Protein AF-0000000070755180 (afdb_homodimer)

Nearest PDB structures (foldseek):
  3kkf-assembly1_A  TM=6.106E-01  e=4.181E-05  Bacteroides thetaiotaomicron
  2gff-assembly1_A  TM=5.893E-01  e=9.051E-05  Yersinia pestis
  1vqs-assembly1_B  TM=5.945E-01  e=2.784E-04  Agrobacterium fabrum str. C58
  8ecx-assembly1_B  TM=5.136E-01  e=9.185E-04  Pseudomonas aeruginosa
  2od4-assembly1_B  TM=4.356E-01  e=1.305E-03  uncultured marine organism

Structure (mmCIF, N/CA/C/O backbone):
data_AF-0000000070755180-model_v1
#
loop_
_entity.id
_entity.type
_entity.pdbx_description
1 polymer 'YCII-related domain-containing protein'
#
loop_
_atom_site.group_PDB
_atom_site.id
_atom_site.type_symbol
_atom_site.label_atom_id
_atom_site.label_alt_id
_atom_site.label_comp_id
_atom_site.label_asym_id
_atom_site.label_entity_id
_atom_site.label_seq_id
_atom_site.pdbx_PDB_ins_code
_atom_site.Cartn_x
_atom_site.Cartn_y
_atom_site.Cartn_z
_atom_site.occupancy
_atom_site.B_iso_or_equiv
_atom_site.auth_seq_id
_atom_site.auth_comp_id
_atom_site.auth_asym_id
_atom_site.auth_atom_id
_atom_site.pdbx_PDB_model_num
ATOM 1 N N . MET A 1 1 ? -28.516 3.512 -17.672 1 30.12 1 MET A N 1
ATOM 2 C CA . MET A 1 1 ? -27.141 3.984 -17.484 1 30.12 1 MET A CA 1
ATOM 3 C C . MET A 1 1 ? -26.422 3.16 -16.422 1 30.12 1 MET A C 1
ATOM 5 O O . MET A 1 1 ? -26.938 2.973 -15.312 1 30.12 1 MET A O 1
ATOM 9 N N . SER A 1 2 ? -25.844 2.133 -16.609 1 36.56 2 SER A N 1
ATOM 10 C CA . SER A 1 2 ? -25.25 1.27 -15.602 1 36.56 2 SER A CA 1
ATOM 11 C C . SER A 1 2 ? -24.562 2.088 -14.516 1 36.56 2 SER A C 1
ATOM 13 O O . SER A 1 2 ? -23.719 2.945 -14.828 1 36.56 2 SER A O 1
ATOM 15 N N . SER A 1 3 ? -25.125 2.627 -13.555 1 39.59 3 SER A N 1
ATOM 16 C CA . SER A 1 3 ? -24.609 3.521 -12.516 1 39.59 3 SER A CA 1
ATOM 17 C C . SER A 1 3 ? -23.203 3.133 -12.086 1 39.59 3 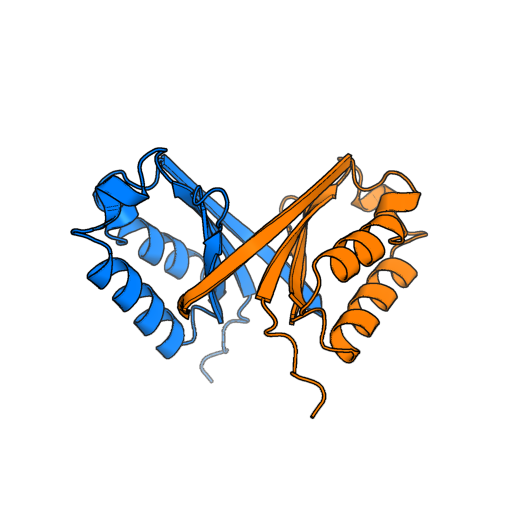SER A C 1
ATOM 19 O O . SER A 1 3 ? -22.969 2 -11.664 1 39.59 3 SER A O 1
ATOM 21 N N . ALA A 1 4 ? -22.172 3.383 -12.906 1 46.22 4 ALA A N 1
ATOM 22 C CA . ALA A 1 4 ? -20.797 3.045 -12.547 1 46.22 4 ALA A CA 1
ATOM 23 C C . ALA A 1 4 ? -20.625 2.977 -11.039 1 46.22 4 ALA A C 1
ATOM 25 O O . ALA A 1 4 ? -20.797 3.98 -10.336 1 46.22 4 ALA A O 1
ATOM 26 N N . ALA A 1 5 ? -21.156 1.923 -10.516 1 62.81 5 ALA A N 1
ATOM 27 C CA . ALA A 1 5 ? -21.016 1.836 -9.062 1 62.81 5 ALA A CA 1
ATOM 28 C C . ALA A 1 5 ? -19.719 2.473 -8.602 1 62.81 5 ALA A C 1
ATOM 30 O O . ALA A 1 5 ? -18.688 2.385 -9.289 1 62.81 5 ALA A O 1
ATOM 31 N N . ASP A 1 6 ? -19.656 3.479 -7.809 1 86.44 6 ASP A N 1
ATOM 32 C CA . ASP A 1 6 ? -18.516 4.277 -7.383 1 86.44 6 ASP A CA 1
ATOM 33 C C . ASP A 1 6 ? -17.391 3.387 -6.84 1 86.44 6 ASP A C 1
ATOM 35 O O . ASP A 1 6 ? -17.625 2.594 -5.922 1 86.44 6 ASP A O 1
ATOM 39 N N . LYS A 1 7 ? -16.297 3.17 -7.664 1 97.19 7 LYS A N 1
ATOM 40 C CA . LYS A 1 7 ? -15.172 2.332 -7.258 1 97.19 7 LYS A CA 1
ATOM 41 C C . LYS A 1 7 ? -14.438 2.938 -6.062 1 97.19 7 LYS A C 1
ATOM 43 O O . LYS A 1 7 ? -14.477 4.152 -5.852 1 97.19 7 LYS A O 1
ATOM 48 N N . LYS A 1 8 ? -13.898 2.016 -5.273 1 98.12 8 LYS A N 1
ATOM 49 C CA . LYS A 1 8 ? -13.062 2.375 -4.137 1 98.12 8 LYS A CA 1
ATOM 50 C C . LYS A 1 8 ? -11.695 1.694 -4.219 1 98.12 8 LYS A C 1
ATOM 52 O O . LYS A 1 8 ? -11.547 0.674 -4.895 1 98.12 8 LYS A O 1
ATOM 57 N N . PHE A 1 9 ? -10.766 2.285 -3.537 1 98.75 9 PHE A N 1
ATOM 58 C CA . PHE A 1 9 ? -9.445 1.661 -3.447 1 98.75 9 PHE A CA 1
ATOM 59 C C . PHE A 1 9 ? -9.367 0.738 -2.238 1 98.75 9 PHE A C 1
ATOM 61 O O . PHE A 1 9 ? -9.891 1.062 -1.168 1 98.75 9 PHE A O 1
ATOM 68 N N .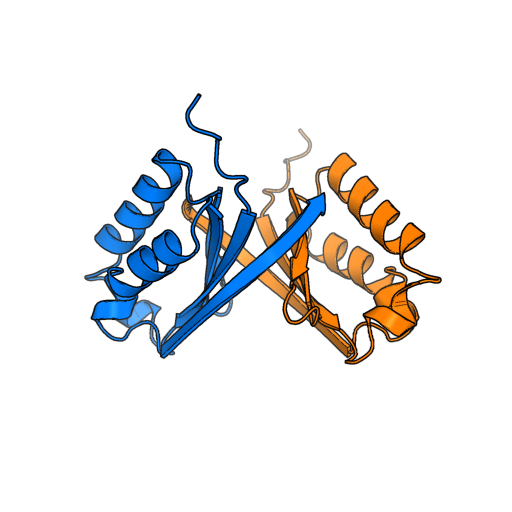 TYR A 1 10 ? -8.719 -0.348 -2.406 1 98.94 10 TYR A N 1
ATOM 69 C CA . TYR A 1 10 ? -8.422 -1.315 -1.356 1 98.94 10 TYR A CA 1
ATOM 70 C C . TYR A 1 10 ? -6.969 -1.777 -1.435 1 98.94 10 TYR A C 1
ATOM 72 O O . TYR A 1 10 ? -6.387 -1.83 -2.52 1 98.94 10 TYR A O 1
ATOM 80 N N . ILE A 1 11 ? -6.453 -2.107 -0.308 1 98.94 11 ILE A N 1
ATOM 81 C CA . ILE A 1 11 ? -5.152 -2.768 -0.244 1 98.94 11 ILE A CA 1
ATOM 82 C C . ILE A 1 11 ? -5.332 -4.215 0.209 1 98.94 11 ILE A C 1
ATOM 84 O O . ILE A 1 11 ? -5.852 -4.473 1.297 1 98.94 11 ILE A O 1
ATOM 88 N N . LEU A 1 12 ? -5.016 -5.117 -0.637 1 98.94 12 LEU A N 1
ATOM 89 C CA . LEU A 1 12 ? -4.848 -6.52 -0.276 1 98.94 12 LEU A CA 1
ATOM 90 C C . LEU A 1 12 ? -3.404 -6.812 0.122 1 98.94 12 LEU A C 1
ATOM 92 O O . LEU A 1 12 ? -2.482 -6.602 -0.669 1 98.94 12 LEU A O 1
ATOM 96 N N . ARG A 1 13 ? -3.248 -7.262 1.306 1 98.94 13 ARG A N 1
ATOM 97 C CA . ARG A 1 13 ? -1.914 -7.637 1.761 1 98.94 13 ARG A CA 1
ATOM 98 C C . ARG A 1 13 ? -1.854 -9.117 2.125 1 98.94 13 ARG A C 1
ATOM 100 O O . ARG A 1 13 ? -2.645 -9.594 2.941 1 98.94 13 ARG A O 1
ATOM 107 N N . TYR A 1 14 ? -0.96 -9.828 1.5 1 98.94 14 TYR A N 1
ATOM 108 C CA . TYR A 1 14 ? -0.633 -11.211 1.827 1 98.94 14 TYR A CA 1
ATOM 109 C C . TYR A 1 14 ? 0.52 -11.281 2.822 1 98.94 14 TYR A C 1
ATOM 111 O O . TYR A 1 14 ? 1.486 -10.523 2.713 1 98.94 14 TYR A O 1
ATOM 119 N N . GLU A 1 15 ? 0.44 -12.172 3.777 1 98.88 15 GLU A N 1
ATOM 120 C CA . GLU A 1 15 ? 1.597 -12.602 4.555 1 98.88 15 GLU A CA 1
ATOM 121 C C . GLU A 1 15 ? 2.104 -13.961 4.082 1 98.88 15 GLU A C 1
ATOM 123 O O . GLU A 1 15 ? 1.36 -14.945 4.094 1 98.88 15 GLU A O 1
ATOM 128 N N . TYR A 1 16 ? 3.354 -13.945 3.773 1 98.88 16 TYR A N 1
ATOM 129 C CA . TYR A 1 16 ? 3.898 -15.156 3.178 1 98.88 16 TYR A CA 1
ATOM 130 C C . TYR A 1 16 ? 4.527 -16.047 4.238 1 98.88 16 TYR A C 1
ATOM 132 O O . TYR A 1 16 ? 4.922 -15.578 5.309 1 98.88 16 TYR A O 1
ATOM 140 N N . VAL A 1 17 ? 4.594 -17.328 3.887 1 98.81 17 VAL A N 1
ATOM 141 C CA . VAL A 1 17 ? 5.398 -18.266 4.668 1 98.81 17 VAL A CA 1
ATOM 142 C C . VAL A 1 17 ? 6.863 -17.844 4.641 1 98.81 17 VAL A C 1
ATOM 144 O O . VAL A 1 17 ? 7.293 -17.125 3.725 1 98.81 17 VAL A O 1
ATOM 147 N N . GLY A 1 18 ? 7.582 -18.25 5.633 1 98.44 18 GLY A N 1
ATOM 148 C CA . GLY A 1 18 ? 8.969 -17.828 5.777 1 98.44 18 GLY A CA 1
ATOM 149 C C . GLY A 1 18 ? 9.859 -18.297 4.645 1 98.44 18 GLY A C 1
ATOM 150 O O . GLY A 1 18 ? 10.875 -17.672 4.344 1 98.44 18 GLY A O 1
ATOM 151 N N . ASP A 1 19 ? 9.539 -19.391 4.035 1 98.31 19 ASP A N 1
ATOM 152 C CA . ASP A 1 19 ? 10.352 -19.953 2.959 1 98.31 19 ASP A CA 1
ATOM 153 C C . ASP A 1 19 ? 9.672 -19.766 1.603 1 98.31 19 ASP A C 1
ATOM 155 O O . ASP A 1 19 ? 9.688 -20.656 0.761 1 98.31 19 ASP A O 1
ATOM 159 N N . ILE A 1 20 ? 9.086 -18.641 1.387 1 98.69 20 ILE A N 1
ATOM 160 C CA . ILE A 1 20 ? 8.305 -18.328 0.193 1 98.69 20 ILE A CA 1
ATOM 161 C C . ILE A 1 20 ? 9.172 -18.516 -1.052 1 98.69 20 ILE A C 1
ATOM 163 O O . ILE A 1 20 ? 8.703 -19.047 -2.066 1 98.69 20 ILE A O 1
ATOM 167 N N . LEU A 1 21 ? 10.375 -18.078 -0.997 1 98.06 21 LEU A N 1
ATOM 168 C CA . LEU A 1 21 ? 11.234 -18.141 -2.172 1 98.06 21 LEU A CA 1
ATOM 169 C C . LEU A 1 21 ? 11.492 -19.594 -2.578 1 98.06 21 LEU A C 1
ATOM 171 O O . LEU A 1 21 ? 11.633 -19.891 -3.766 1 98.06 21 LEU A O 1
ATOM 175 N N . GLU A 1 22 ? 11.438 -20.422 -1.666 1 98.06 22 GLU A N 1
ATOM 176 C CA . GLU A 1 22 ? 11.648 -21.828 -1.931 1 98.06 22 GLU A CA 1
ATOM 177 C C . GLU A 1 22 ? 10.367 -22.516 -2.41 1 98.06 22 GLU A C 1
ATOM 179 O O . GLU A 1 22 ? 10.414 -23.453 -3.193 1 98.06 22 GLU A O 1
ATOM 184 N N . ARG A 1 23 ? 9.266 -22.016 -1.967 1 98.38 23 ARG A N 1
ATOM 185 C CA . ARG A 1 23 ? 8.016 -22.766 -2.135 1 98.38 23 ARG A CA 1
ATOM 186 C C . ARG A 1 23 ? 7.207 -22.219 -3.307 1 98.38 23 ARG A C 1
ATOM 188 O O . ARG A 1 23 ? 6.34 -22.906 -3.844 1 98.38 23 ARG A O 1
ATOM 195 N N . ARG A 1 24 ? 7.461 -21.062 -3.75 1 98.69 24 ARG A N 1
ATOM 196 C CA . ARG A 1 24 ? 6.523 -20.406 -4.656 1 98.69 24 ARG A CA 1
ATOM 197 C C . ARG A 1 24 ? 6.719 -20.875 -6.09 1 98.69 24 ARG A C 1
ATOM 199 O O . ARG A 1 24 ? 5.836 -20.719 -6.934 1 98.69 24 ARG A O 1
ATOM 206 N N . GLY A 1 25 ? 7.754 -21.484 -6.434 1 98.44 25 GLY A N 1
ATOM 207 C CA . GLY A 1 25 ? 8.141 -21.828 -7.793 1 98.44 25 GLY A CA 1
ATOM 208 C C . GLY A 1 25 ? 7.004 -22.438 -8.602 1 98.44 25 GLY A C 1
ATOM 209 O O . GLY A 1 25 ? 6.625 -21.891 -9.641 1 98.44 25 GLY A O 1
ATOM 210 N N . PRO A 1 26 ? 6.406 -23.5 -8.188 1 98.69 26 PRO A N 1
ATOM 211 C CA . PRO A 1 26 ? 5.371 -24.203 -8.953 1 98.69 26 PRO A CA 1
ATOM 212 C C . PRO A 1 26 ? 4.121 -23.359 -9.172 1 98.69 26 PRO A C 1
ATOM 214 O O . PRO A 1 26 ? 3.303 -23.672 -10.039 1 98.69 26 PRO A O 1
ATOM 217 N N . PHE A 1 27 ? 3.973 -22.312 -8.406 1 98.75 27 PHE A N 1
ATOM 218 C CA . PHE A 1 27 ? 2.707 -21.594 -8.391 1 98.75 27 PHE A CA 1
ATOM 219 C C . PHE A 1 27 ? 2.891 -20.172 -8.898 1 98.75 27 PHE A C 1
ATOM 221 O O . PHE A 1 27 ? 1.915 -19.438 -9.07 1 98.75 27 PHE A O 1
ATOM 228 N N . ARG A 1 28 ? 4.109 -19.797 -9.125 1 98.5 28 ARG A N 1
ATOM 229 C CA . ARG A 1 28 ? 4.445 -18.406 -9.367 1 98.5 28 ARG A CA 1
ATOM 230 C C . ARG A 1 28 ? 3.875 -17.922 -10.703 1 98.5 28 ARG A C 1
ATOM 232 O O . ARG A 1 28 ? 3.301 -16.828 -10.781 1 98.5 28 ARG A O 1
ATOM 239 N N . ALA A 1 29 ? 4.027 -18.688 -11.758 1 98.56 29 ALA A N 1
ATOM 240 C CA . ALA A 1 29 ? 3.547 -18.281 -13.078 1 98.56 29 ALA A CA 1
ATOM 241 C C . ALA A 1 29 ? 2.047 -18 -13.055 1 98.56 29 ALA A C 1
ATOM 243 O O . ALA A 1 29 ? 1.593 -16.984 -13.562 1 98.56 29 ALA A O 1
ATOM 244 N N . GLU A 1 30 ? 1.311 -18.891 -12.469 1 98.69 30 GLU A N 1
ATOM 245 C CA . GLU A 1 30 ? -0.136 -18.703 -12.398 1 98.69 30 GLU A CA 1
ATOM 246 C C . GLU A 1 30 ? -0.499 -17.516 -11.516 1 98.69 30 GLU A C 1
ATOM 248 O O . GLU A 1 30 ? -1.413 -16.75 -11.844 1 98.69 30 GLU A O 1
ATOM 253 N N . HIS A 1 31 ? 0.173 -17.375 -10.375 1 98.75 31 HIS A N 1
ATOM 254 C CA . HIS A 1 31 ? -0.024 -16.234 -9.492 1 98.75 31 HIS A CA 1
ATOM 255 C C . HIS A 1 31 ? 0.182 -14.914 -10.234 1 98.75 31 HIS A C 1
ATOM 257 O O . HIS A 1 31 ? -0.652 -14.016 -10.148 1 98.75 31 HIS A O 1
ATOM 263 N N . LEU A 1 32 ? 1.237 -14.867 -10.992 1 98.5 32 LEU A N 1
ATOM 264 C CA . LEU A 1 32 ? 1.559 -13.656 -11.734 1 98.5 32 LEU A CA 1
ATOM 265 C C . LEU A 1 32 ? 0.546 -13.422 -12.852 1 98.5 32 LEU A C 1
ATOM 267 O O . LEU A 1 32 ? 0.149 -12.281 -13.109 1 98.5 32 LEU A O 1
ATOM 271 N N . GLU A 1 33 ? 0.194 -14.43 -13.539 1 98.56 33 GLU A N 1
ATOM 272 C CA . GLU A 1 33 ? -0.792 -14.305 -14.609 1 98.56 33 GLU A CA 1
ATOM 273 C C . GLU A 1 33 ? -2.113 -13.75 -14.086 1 98.56 33 GLU A C 1
ATOM 275 O O . GLU A 1 33 ? -2.752 -12.93 -14.742 1 98.56 33 GLU A O 1
ATOM 280 N N . ARG A 1 34 ? -2.473 -14.234 -12.961 1 98.44 34 ARG A N 1
ATOM 281 C CA . ARG A 1 34 ? -3.699 -13.734 -12.352 1 98.44 34 ARG A CA 1
ATOM 282 C C . ARG A 1 34 ? -3.584 -12.242 -12.047 1 98.44 34 ARG A C 1
ATOM 284 O O . ARG A 1 34 ? -4.52 -11.477 -12.289 1 98.44 34 ARG A O 1
ATOM 291 N N . ALA A 1 35 ? -2.49 -11.852 -11.484 1 98.31 35 ALA A N 1
ATOM 292 C CA . ALA A 1 35 ? -2.254 -10.438 -11.211 1 98.31 35 ALA A CA 1
ATOM 293 C C . ALA A 1 35 ? -2.291 -9.609 -12.492 1 98.31 35 ALA A C 1
ATOM 295 O O . ALA A 1 35 ? -2.902 -8.539 -12.523 1 98.31 35 ALA A O 1
ATOM 296 N N . VAL A 1 36 ? -1.698 -10.125 -13.547 1 98.5 36 VAL A N 1
ATOM 297 C CA . VAL A 1 36 ? -1.662 -9.453 -14.844 1 98.5 36 VAL A CA 1
ATOM 298 C C . VAL A 1 36 ? -3.08 -9.305 -15.391 1 98.5 36 VAL A C 1
ATOM 300 O O . VAL A 1 36 ? -3.459 -8.234 -15.867 1 98.5 36 VAL A O 1
ATOM 303 N N . ASN A 1 37 ? -3.809 -10.359 -15.344 1 98.38 37 ASN A N 1
ATOM 304 C CA . ASN A 1 37 ? -5.184 -10.312 -15.828 1 98.38 37 ASN A CA 1
ATOM 305 C C . ASN A 1 37 ? -6.023 -9.312 -15.031 1 98.38 37 ASN A C 1
ATOM 307 O O . ASN A 1 37 ? -6.844 -8.594 -15.602 1 98.38 37 ASN A O 1
ATOM 311 N N . ALA A 1 38 ? -5.848 -9.312 -13.734 1 98 38 ALA A N 1
ATOM 312 C CA . ALA A 1 38 ? -6.574 -8.367 -12.883 1 98 38 ALA A CA 1
ATOM 313 C C . ALA A 1 38 ? -6.215 -6.926 -13.234 1 98 38 ALA A C 1
ATOM 315 O O . ALA A 1 38 ? -7.055 -6.027 -13.133 1 98 38 ALA A O 1
ATOM 316 N N . LYS A 1 39 ? -4.988 -6.727 -13.555 1 98.38 39 LYS A N 1
ATOM 317 C CA . LYS A 1 39 ? -4.562 -5.414 -14.023 1 98.38 39 LYS A CA 1
ATOM 318 C C . LYS A 1 39 ? -5.238 -5.059 -15.344 1 98.38 39 LYS A C 1
ATOM 320 O O . LYS A 1 39 ? -5.746 -3.947 -15.516 1 98.38 39 LYS A O 1
ATOM 325 N N . LYS A 1 40 ? -5.258 -5.949 -16.25 1 97.88 40 LYS A N 1
ATOM 326 C CA . LYS A 1 40 ? -5.855 -5.734 -17.562 1 97.88 40 LYS A CA 1
ATOM 327 C C . LYS A 1 40 ? -7.336 -5.387 -17.453 1 97.88 40 LYS A C 1
ATOM 329 O O . LYS A 1 40 ? -7.844 -4.547 -18.188 1 97.88 40 LYS A O 1
ATOM 334 N N . ASP A 1 41 ? -7.969 -5.973 -16.484 1 96.06 41 ASP A N 1
ATOM 335 C CA . ASP A 1 41 ? -9.398 -5.758 -16.312 1 96.06 41 ASP A CA 1
ATOM 336 C C . ASP A 1 41 ? -9.672 -4.469 -15.539 1 96.06 41 ASP A C 1
ATOM 338 O O . ASP A 1 41 ? -10.828 -4.09 -15.328 1 96.06 41 ASP A O 1
ATOM 342 N N . GLY A 1 42 ? -8.641 -3.902 -15.031 1 96.81 42 GLY A N 1
ATOM 343 C CA . GLY A 1 42 ? -8.773 -2.621 -14.359 1 96.81 42 GLY A CA 1
ATOM 344 C C . GLY A 1 42 ? -9.023 -2.756 -12.867 1 96.81 42 GLY A C 1
ATOM 345 O O . GLY A 1 42 ? -9.297 -1.764 -12.188 1 96.81 42 GLY A O 1
ATOM 346 N N . HIS A 1 43 ? -8.992 -3.936 -12.344 1 98.25 43 HIS A N 1
ATOM 347 C CA . HIS A 1 43 ? -9.258 -4.156 -10.93 1 98.25 43 HIS A CA 1
ATOM 348 C C . HIS A 1 43 ? -8.023 -3.855 -10.086 1 98.25 43 HIS A C 1
ATOM 350 O O . HIS A 1 43 ? -8.125 -3.227 -9.031 1 98.25 43 HIS A O 1
ATOM 356 N N . VAL A 1 44 ? -6.855 -4.301 -10.562 1 98.69 44 VAL A N 1
ATOM 357 C CA . VAL A 1 44 ? -5.602 -4.043 -9.859 1 98.69 44 VAL A CA 1
ATOM 358 C C . VAL A 1 44 ? -4.902 -2.834 -10.469 1 98.69 44 VAL A C 1
ATOM 360 O O . VAL A 1 44 ? -4.723 -2.764 -11.688 1 98.69 44 VAL A O 1
ATOM 363 N N . VAL A 1 45 ? -4.609 -1.924 -9.625 1 98.56 45 VAL A N 1
ATOM 364 C CA . VAL A 1 45 ? -3.896 -0.722 -10.047 1 98.56 45 VAL A CA 1
ATOM 365 C C . VAL A 1 45 ? -2.393 -0.988 -10.055 1 98.56 45 VAL A C 1
ATOM 367 O O . VAL A 1 45 ? -1.697 -0.617 -11 1 98.56 45 VAL A O 1
ATOM 370 N N . MET A 1 46 ? -1.874 -1.597 -9.016 1 98.75 46 MET A N 1
ATOM 371 C CA . MET A 1 46 ? -0.488 -2.004 -8.805 1 98.75 46 MET A CA 1
ATOM 372 C C . MET A 1 46 ? -0.411 -3.221 -7.883 1 98.75 46 MET A C 1
ATOM 374 O O . MET A 1 46 ? -1.266 -3.402 -7.016 1 98.75 46 MET A O 1
ATOM 378 N N . GLY A 1 47 ? 0.59 -4 -8.07 1 98.81 47 GLY A N 1
ATOM 379 C CA . GLY A 1 47 ? 0.792 -5.176 -7.242 1 98.81 47 GLY A CA 1
ATOM 380 C C . GLY A 1 47 ? 2.207 -5.719 -7.309 1 98.81 47 GLY A C 1
ATOM 381 O O . GLY A 1 47 ? 2.869 -5.613 -8.344 1 98.81 47 GLY A O 1
ATOM 382 N N . GLY A 1 48 ? 2.596 -6.352 -6.273 1 98.81 48 GLY A N 1
ATOM 383 C CA . GLY A 1 48 ? 3.932 -6.918 -6.184 1 98.81 48 GLY A CA 1
ATOM 384 C C . GLY A 1 48 ? 4.266 -7.434 -4.797 1 98.81 48 GLY A C 1
ATOM 385 O O . GLY A 1 48 ? 3.373 -7.664 -3.98 1 98.81 48 GLY A O 1
ATOM 386 N N . ALA A 1 49 ? 5.523 -7.684 -4.645 1 98.81 49 ALA A N 1
ATOM 387 C CA . ALA A 1 49 ? 6.004 -8.258 -3.393 1 98.81 49 ALA A CA 1
ATOM 388 C C . ALA A 1 49 ? 6.945 -7.297 -2.672 1 98.81 49 ALA A C 1
ATOM 390 O O . ALA A 1 49 ? 7.734 -6.602 -3.309 1 98.81 49 ALA A O 1
ATOM 391 N N . LEU A 1 50 ? 6.801 -7.254 -1.312 1 98.81 50 LEU A N 1
ATOM 392 C CA . LEU A 1 50 ? 7.863 -6.633 -0.531 1 98.81 50 LEU A CA 1
ATOM 393 C C . LEU A 1 50 ? 9.141 -7.465 -0.594 1 98.81 50 LEU A C 1
ATOM 395 O O . LEU A 1 50 ? 9.086 -8.688 -0.766 1 98.81 50 LEU A O 1
ATOM 399 N N . VAL A 1 51 ? 10.297 -6.699 -0.427 1 97.81 51 VAL A N 1
ATOM 400 C CA . VAL A 1 51 ? 11.57 -7.402 -0.491 1 97.81 51 VAL A CA 1
ATOM 401 C C . VAL A 1 51 ? 12.438 -7.012 0.707 1 97.81 51 VAL A C 1
ATOM 403 O O . VAL A 1 51 ? 12.125 -6.059 1.425 1 97.81 51 VAL A O 1
ATOM 406 N N . ASN A 1 52 ? 13.383 -7.777 1.069 1 95.88 52 ASN A N 1
ATOM 407 C CA . ASN A 1 52 ? 14.352 -7.586 2.143 1 95.88 52 ASN A CA 1
ATOM 408 C C . ASN A 1 52 ? 13.664 -7.359 3.486 1 95.88 52 ASN A C 1
ATOM 410 O O . ASN A 1 52 ? 13.969 -6.395 4.188 1 95.88 52 ASN A O 1
ATOM 414 N N . PRO A 1 53 ? 12.773 -8.141 3.865 1 97.75 53 PRO A N 1
ATOM 415 C CA . PRO A 1 53 ? 12.586 -9.516 3.389 1 97.75 53 PRO A CA 1
ATOM 416 C C . PRO A 1 53 ? 11.375 -9.656 2.467 1 97.75 53 PRO A C 1
ATOM 418 O O . PRO A 1 53 ? 10.555 -8.742 2.377 1 97.75 53 PRO A O 1
ATOM 421 N N . PRO A 1 54 ? 11.273 -10.75 1.731 1 98.25 54 PRO A N 1
ATOM 422 C CA . PRO A 1 54 ? 10.125 -11.016 0.863 1 98.25 54 PRO A CA 1
ATOM 423 C C . PRO A 1 54 ? 8.961 -11.656 1.609 1 98.25 54 PRO A C 1
ATOM 425 O O . PRO A 1 54 ? 8.508 -12.742 1.236 1 98.25 54 PRO A O 1
ATOM 428 N N . ASP A 1 55 ? 8.406 -10.977 2.57 1 98.75 55 ASP A N 1
ATOM 429 C CA . ASP A 1 55 ? 7.508 -11.594 3.537 1 98.75 55 ASP A CA 1
ATOM 430 C C . ASP A 1 55 ? 6.055 -11.234 3.244 1 98.75 55 ASP A C 1
ATOM 432 O O . ASP A 1 55 ? 5.137 -11.719 3.914 1 98.75 55 ASP A O 1
ATOM 436 N N . ALA A 1 56 ? 5.84 -10.43 2.164 1 98.88 56 ALA A N 1
ATOM 437 C CA . ALA A 1 56 ? 4.461 -10.008 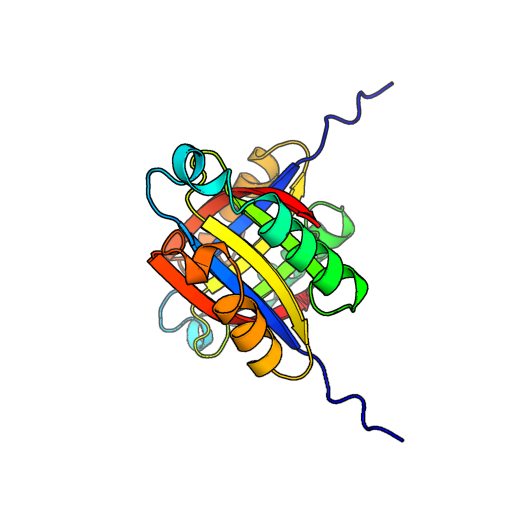1.948 1 98.88 56 ALA A CA 1
ATOM 438 C C . ALA A 1 56 ? 4.219 -9.648 0.485 1 98.88 56 ALA A C 1
ATOM 440 O O . ALA A 1 56 ? 5.137 -9.195 -0.208 1 98.88 56 ALA A O 1
ATOM 441 N N . GLY A 1 57 ? 3.043 -9.891 -0.004 1 98.81 57 GLY A N 1
ATOM 442 C CA . GLY A 1 57 ? 2.512 -9.344 -1.245 1 98.81 57 GLY A CA 1
ATOM 443 C C . GLY A 1 57 ? 1.513 -8.227 -1.027 1 98.81 57 GLY A C 1
ATOM 444 O O . GLY A 1 57 ? 0.695 -8.281 -0.107 1 98.81 57 GLY A O 1
ATOM 445 N N . VAL A 1 58 ? 1.643 -7.242 -1.79 1 98.94 58 VAL A N 1
ATOM 446 C CA . VAL A 1 58 ? 0.729 -6.109 -1.663 1 98.94 58 VAL A CA 1
ATOM 447 C C . VAL A 1 58 ? 0.123 -5.781 -3.025 1 98.94 58 VAL A C 1
ATOM 449 O O . VAL A 1 58 ? 0.844 -5.645 -4.016 1 98.94 58 VAL A O 1
ATOM 452 N N . PHE A 1 59 ? -1.211 -5.656 -3.059 1 98.94 59 PHE A N 1
ATOM 453 C CA . PHE A 1 59 ? -1.962 -5.277 -4.25 1 98.94 59 PHE A CA 1
ATOM 454 C C . PHE A 1 59 ? -2.873 -4.09 -3.957 1 98.94 59 PHE A C 1
ATOM 456 O O . PHE A 1 59 ? -3.568 -4.066 -2.939 1 98.94 59 PHE A O 1
ATOM 463 N N . ILE A 1 60 ? -2.867 -3.166 -4.832 1 98.94 60 ILE A N 1
ATOM 464 C CA . ILE A 1 60 ? -3.814 -2.057 -4.789 1 98.94 60 ILE A CA 1
ATOM 465 C C . ILE A 1 60 ? -4.949 -2.314 -5.781 1 98.94 60 ILE A C 1
ATOM 467 O O . ILE A 1 60 ? -4.715 -2.459 -6.98 1 98.94 60 ILE A O 1
ATOM 471 N N . PHE A 1 61 ? -6.133 -2.361 -5.238 1 98.88 61 PHE A N 1
ATOM 472 C CA . PHE A 1 61 ? -7.324 -2.568 -6.051 1 98.88 61 PHE A CA 1
ATOM 473 C C . PHE A 1 61 ? -8.117 -1.276 -6.184 1 98.88 61 PHE A C 1
ATOM 475 O O . PHE A 1 61 ? -8.117 -0.443 -5.277 1 98.88 61 PHE A O 1
ATOM 482 N N . ASN A 1 62 ? -8.734 -1.096 -7.293 1 98.62 62 ASN A N 1
ATOM 483 C CA . ASN A 1 62 ? -9.789 -0.118 -7.535 1 98.62 62 ASN A CA 1
ATOM 484 C C . ASN A 1 62 ? -11.047 -0.775 -8.109 1 98.62 62 ASN A C 1
ATOM 486 O O . ASN A 1 62 ? -11.102 -1.065 -9.312 1 98.62 62 ASN A O 1
ATOM 490 N N . VAL A 1 63 ? -11.984 -1.069 -7.199 1 98.44 63 VAL A N 1
ATOM 491 C CA . VAL A 1 63 ? -13.125 -1.895 -7.582 1 98.44 63 VAL A CA 1
ATOM 492 C C . VAL A 1 63 ? -14.391 -1.362 -6.922 1 98.44 63 VAL A C 1
ATOM 494 O O . VAL A 1 63 ? -14.328 -0.629 -5.934 1 98.44 63 VAL A O 1
ATOM 497 N N . ALA A 1 64 ? -15.469 -1.788 -7.445 1 96.62 64 ALA A N 1
ATOM 498 C CA . ALA A 1 64 ? -16.766 -1.354 -6.93 1 96.62 64 ALA A CA 1
ATOM 499 C C . ALA A 1 64 ? -17.25 -2.289 -5.828 1 96.62 64 ALA A C 1
ATOM 501 O O . ALA A 1 64 ? -18.125 -1.921 -5.035 1 96.62 64 ALA A O 1
ATOM 502 N N . ASP A 1 65 ? -16.703 -3.496 -5.848 1 95.38 65 ASP A N 1
ATOM 503 C CA . ASP A 1 65 ? -17.156 -4.555 -4.953 1 95.38 65 ASP A CA 1
ATOM 504 C C . ASP A 1 65 ? -15.984 -5.285 -4.312 1 95.38 65 ASP A C 1
ATOM 506 O O . ASP A 1 65 ? -15.195 -5.926 -5.004 1 95.38 65 ASP A O 1
ATOM 510 N N . LYS A 1 66 ? -15.938 -5.203 -3 1 97.19 66 LYS A N 1
ATOM 511 C CA . LYS A 1 66 ? -14.883 -5.863 -2.236 1 97.19 66 LYS A CA 1
ATOM 512 C C . LYS A 1 66 ? -14.859 -7.363 -2.51 1 97.19 66 LYS A C 1
ATOM 514 O O . LYS A 1 66 ? -13.812 -8 -2.402 1 97.19 66 LYS A O 1
ATOM 519 N N . GLN A 1 67 ? -15.969 -7.945 -2.873 1 97.94 67 GLN A N 1
ATOM 520 C CA . GLN A 1 67 ? -16.062 -9.375 -3.129 1 97.94 67 GLN A CA 1
ATOM 521 C C . GLN A 1 67 ? -15.125 -9.797 -4.258 1 97.94 67 GLN A C 1
ATOM 523 O O . GLN A 1 67 ? -14.602 -10.914 -4.254 1 97.94 67 GLN A O 1
ATOM 528 N N . LEU A 1 68 ? -14.875 -8.906 -5.18 1 97.88 68 LEU A N 1
ATOM 529 C CA . LEU A 1 68 ? -13.961 -9.195 -6.273 1 97.88 68 LEU A CA 1
ATOM 530 C C . LEU A 1 68 ? -12.555 -9.484 -5.742 1 97.88 68 LEU A C 1
ATOM 532 O O . LEU A 1 68 ? -11.852 -10.352 -6.266 1 97.88 68 LEU A O 1
ATOM 536 N N . ILE A 1 69 ? -12.188 -8.828 -4.648 1 98.81 69 ILE A N 1
ATOM 537 C CA . ILE A 1 69 ? -10.867 -8.992 -4.055 1 98.81 69 ILE A CA 1
ATOM 538 C C . ILE A 1 69 ? -10.812 -10.297 -3.27 1 98.81 69 ILE A C 1
ATOM 540 O O . ILE A 1 69 ? -9.82 -11.031 -3.34 1 98.81 69 ILE A O 1
ATOM 544 N N . GLU A 1 70 ? -11.875 -10.547 -2.559 1 98.62 70 GLU A N 1
ATOM 545 C CA . GLU A 1 70 ? -11.969 -11.805 -1.818 1 98.62 70 GLU A CA 1
ATOM 546 C C . GLU A 1 70 ? -11.859 -13.008 -2.752 1 98.62 70 GLU A C 1
ATOM 548 O O . GLU A 1 70 ? -11.125 -13.953 -2.463 1 98.62 70 GLU A O 1
ATOM 553 N N . ASP A 1 71 ? -12.57 -12.906 -3.881 1 98.25 71 ASP A N 1
ATOM 554 C CA . ASP A 1 71 ? -12.508 -13.977 -4.863 1 98.25 71 ASP A CA 1
ATOM 555 C C . ASP A 1 71 ? -11.102 -14.117 -5.441 1 98.25 71 ASP A C 1
ATOM 557 O O . ASP A 1 71 ? -10.594 -15.227 -5.609 1 98.25 71 ASP A O 1
ATOM 561 N N . PHE A 1 72 ? -10.531 -13.023 -5.707 1 98.69 72 PHE A N 1
ATOM 562 C CA . PHE A 1 72 ? -9.156 -13.016 -6.199 1 98.69 72 PHE A CA 1
ATOM 563 C C . PHE A 1 72 ? -8.227 -13.727 -5.227 1 98.69 72 PHE A C 1
ATOM 565 O O . PHE A 1 72 ? -7.457 -14.609 -5.629 1 98.69 72 PHE A O 1
ATOM 572 N N . ALA A 1 73 ? -8.297 -13.375 -3.982 1 98.81 73 ALA A N 1
ATOM 573 C CA . ALA A 1 73 ? -7.414 -13.938 -2.963 1 98.81 73 ALA A CA 1
ATOM 574 C C . ALA A 1 73 ? -7.66 -15.43 -2.789 1 98.81 73 ALA A C 1
ATOM 576 O O . ALA A 1 73 ? -6.719 -16.234 -2.795 1 98.81 73 ALA A O 1
ATOM 577 N N . LYS A 1 74 ? -8.938 -15.828 -2.715 1 98.44 74 LYS A N 1
ATOM 578 C CA . LYS A 1 74 ? -9.305 -17.203 -2.422 1 98.44 74 LYS A CA 1
ATOM 579 C C . LYS A 1 74 ? -8.867 -18.141 -3.549 1 98.44 74 LYS A C 1
ATOM 581 O O . LYS A 1 74 ? -8.594 -19.328 -3.316 1 98.44 74 LYS A O 1
ATOM 586 N N . GLU A 1 75 ? -8.797 -17.578 -4.742 1 98.56 75 GLU A N 1
ATOM 587 C CA . GLU A 1 75 ? -8.492 -18.406 -5.91 1 98.56 75 GLU A CA 1
ATOM 588 C C . GLU A 1 75 ? -7.004 -18.344 -6.254 1 98.56 75 GLU A C 1
ATOM 590 O O . GLU A 1 75 ? -6.543 -19.047 -7.152 1 98.56 75 GLU A O 1
ATOM 595 N N . ASP A 1 76 ? -6.273 -17.547 -5.562 1 98.81 76 ASP A N 1
ATOM 596 C CA . ASP A 1 76 ? -4.852 -17.391 -5.859 1 98.81 76 ASP A CA 1
ATOM 597 C C . ASP A 1 76 ? -4.074 -18.656 -5.516 1 98.81 76 ASP A C 1
ATOM 599 O O . ASP A 1 76 ? -4.191 -19.188 -4.406 1 98.81 76 ASP A O 1
ATOM 603 N N . PRO A 1 77 ? -3.275 -19.125 -6.383 1 98.81 77 PRO A N 1
ATOM 604 C CA . PRO A 1 77 ? -2.49 -20.344 -6.129 1 98.81 77 PRO A CA 1
ATOM 605 C C . PRO A 1 77 ? -1.671 -20.25 -4.844 1 98.81 77 PRO A C 1
ATOM 607 O O . PRO A 1 77 ? -1.434 -21.266 -4.184 1 98.81 77 PRO A O 1
ATOM 610 N N . TYR A 1 78 ? -1.178 -19.062 -4.418 1 98.88 78 TYR A N 1
ATOM 611 C CA . TYR A 1 78 ? -0.425 -18.922 -3.18 1 98.88 78 TYR A CA 1
ATOM 612 C C . TYR A 1 78 ? -1.303 -19.203 -1.969 1 98.88 78 TYR A C 1
ATOM 614 O O . TYR A 1 78 ? -0.844 -19.797 -0.989 1 98.88 78 TYR A O 1
ATOM 622 N N . VAL A 1 79 ? -2.531 -18.719 -2.049 1 98.88 79 VAL A N 1
ATOM 623 C CA . VAL A 1 79 ? -3.465 -18.953 -0.951 1 98.88 79 VAL A CA 1
ATOM 624 C C . VAL A 1 79 ? -3.902 -20.422 -0.945 1 98.88 79 VAL A C 1
ATOM 626 O O . VAL A 1 79 ? -3.885 -21.062 0.099 1 98.88 79 VAL A O 1
ATOM 629 N N . LEU A 1 80 ? -4.203 -20.953 -2.111 1 98.81 80 LEU A N 1
ATOM 630 C CA . LEU A 1 80 ? -4.711 -22.312 -2.258 1 98.81 80 LEU A CA 1
ATOM 631 C C . LEU A 1 80 ? -3.674 -23.328 -1.807 1 98.81 80 LEU A C 1
ATOM 633 O O . LEU A 1 80 ? -4.023 -24.438 -1.403 1 98.81 80 LEU A O 1
ATOM 637 N N . ASN A 1 81 ? -2.439 -23.016 -1.84 1 98.75 81 ASN A N 1
ATOM 638 C CA . ASN A 1 81 ? -1.381 -23.969 -1.529 1 98.75 81 ASN A CA 1
ATOM 639 C C . ASN A 1 81 ? -0.621 -23.562 -0.268 1 98.75 81 ASN A C 1
ATOM 641 O O . ASN A 1 81 ? 0.545 -23.938 -0.1 1 98.75 81 ASN A O 1
ATOM 645 N N . ASP A 1 82 ? -1.174 -22.703 0.574 1 98.62 82 ASP A N 1
ATOM 646 C CA . ASP A 1 82 ? -0.759 -22.391 1.935 1 98.62 82 ASP A CA 1
ATOM 647 C C . ASP A 1 82 ? 0.566 -21.625 1.938 1 98.62 82 ASP A C 1
ATOM 649 O O . ASP A 1 82 ? 1.392 -21.812 2.834 1 98.62 82 ASP A O 1
ATOM 653 N N . LEU A 1 83 ? 0.797 -20.891 0.874 1 98.88 83 LEU A N 1
ATOM 654 C CA . LEU A 1 83 ? 1.957 -20 0.857 1 98.88 83 LEU A CA 1
ATOM 655 C C . LEU A 1 83 ? 1.638 -18.672 1.532 1 98.88 83 LEU A C 1
ATOM 657 O O . LEU A 1 83 ? 2.547 -17.922 1.879 1 98.88 83 LEU A O 1
ATOM 661 N N . VAL A 1 84 ? 0.384 -18.344 1.604 1 98.94 84 VAL A N 1
ATOM 662 C CA . VAL A 1 84 ? -0.119 -17.172 2.322 1 98.94 84 VAL A CA 1
ATOM 663 C C . VAL A 1 84 ? -0.672 -17.594 3.68 1 98.94 84 VAL A C 1
ATOM 665 O O . VAL A 1 84 ? -1.657 -18.344 3.752 1 98.94 84 VAL A O 1
ATOM 668 N N . THR A 1 85 ? 0.007 -17.125 4.742 1 98.75 85 THR A N 1
ATOM 669 C CA . THR A 1 85 ? -0.389 -17.531 6.09 1 98.75 85 THR A CA 1
ATOM 670 C C . THR A 1 85 ? -1.636 -16.766 6.535 1 98.75 85 THR A C 1
ATOM 672 O O . THR A 1 85 ? -2.41 -17.266 7.355 1 98.75 85 THR A O 1
ATOM 675 N N . SER A 1 86 ? -1.826 -15.594 6.07 1 98.69 86 SER A N 1
ATOM 676 C CA . SER A 1 86 ? -2.99 -14.742 6.281 1 98.69 86 SER A CA 1
ATOM 677 C C . SER A 1 86 ? -3.031 -13.602 5.27 1 98.69 86 SER A C 1
ATOM 679 O O . SER A 1 86 ? -2.031 -13.32 4.602 1 98.69 86 SER A O 1
ATOM 681 N N . TYR A 1 87 ? -4.219 -13.031 5.109 1 98.81 87 TYR A N 1
ATOM 682 C CA . TYR A 1 87 ? -4.305 -11.82 4.297 1 98.81 87 TYR A CA 1
ATOM 683 C C . TYR A 1 87 ? -5.352 -10.867 4.852 1 98.81 87 TYR A C 1
ATOM 685 O O . TYR A 1 87 ? -6.215 -11.266 5.633 1 98.81 87 TYR A O 1
ATOM 693 N N . SER A 1 88 ? -5.199 -9.602 4.496 1 98.69 88 SER A N 1
ATOM 694 C CA . SER A 1 88 ? -6.16 -8.562 4.867 1 98.69 88 SER A CA 1
ATOM 695 C C . SER A 1 88 ? -6.57 -7.734 3.656 1 98.69 88 SER A C 1
ATOM 697 O O . SER A 1 88 ? -5.801 -7.586 2.705 1 98.69 88 SER A O 1
ATOM 699 N N . ILE A 1 89 ? -7.75 -7.305 3.674 1 98.88 89 ILE A N 1
ATOM 700 C CA . ILE A 1 89 ? -8.305 -6.367 2.707 1 98.88 89 ILE A CA 1
ATOM 701 C C . ILE A 1 89 ? -8.797 -5.113 3.43 1 98.88 89 ILE A C 1
ATOM 703 O O . ILE A 1 89 ? -9.734 -5.18 4.234 1 98.88 89 ILE A O 1
ATOM 707 N N . ARG A 1 90 ? -8.172 -4.035 3.137 1 98.81 90 ARG A N 1
ATOM 708 C CA . ARG A 1 90 ? -8.516 -2.791 3.818 1 98.81 90 ARG A CA 1
ATOM 709 C C . ARG A 1 90 ? -8.883 -1.703 2.814 1 98.81 90 ARG A C 1
ATOM 711 O O . ARG A 1 90 ? -8.195 -1.519 1.811 1 98.81 90 ARG A O 1
ATOM 718 N N . GLU A 1 91 ? -9.992 -1.063 3.119 1 98.75 91 GLU A N 1
ATOM 719 C CA . GLU A 1 91 ? -10.359 0.088 2.303 1 98.75 91 GLU A CA 1
ATOM 720 C C . GLU A 1 91 ? -9.383 1.243 2.502 1 98.75 91 GLU A C 1
ATOM 722 O O . GLU A 1 91 ? -8.961 1.521 3.627 1 98.75 91 GLU A O 1
ATOM 727 N N . TRP A 1 92 ? -9.055 1.871 1.448 1 98.81 92 TRP A N 1
ATOM 728 C CA . TRP A 1 92 ? -8.055 2.932 1.401 1 98.81 92 TRP A CA 1
ATOM 729 C C . TRP A 1 92 ? -8.633 4.203 0.792 1 98.81 92 TRP A C 1
ATOM 731 O O . TRP A 1 92 ? -9.102 4.195 -0.351 1 98.81 92 TRP A O 1
ATOM 741 N N . THR A 1 93 ? -8.727 5.262 1.533 1 98.62 93 THR A N 1
ATOM 742 C CA . THR A 1 93 ? -9.125 6.562 1.004 1 98.62 93 THR A CA 1
ATOM 743 C C . THR A 1 93 ? -7.91 7.328 0.481 1 98.62 93 THR A C 1
ATOM 745 O O . THR A 1 93 ? -7.172 7.934 1.259 1 98.62 93 THR A O 1
ATOM 748 N N . VAL A 1 94 ? -7.809 7.262 -0.783 1 98.62 94 VAL A N 1
ATOM 749 C CA . VAL A 1 94 ? -6.668 7.891 -1.441 1 98.62 94 VAL A CA 1
ATOM 750 C C . VAL A 1 94 ? -6.914 9.391 -1.569 1 98.62 94 VAL A C 1
ATOM 752 O O . VAL A 1 94 ? -7.977 9.82 -2.035 1 98.62 94 VAL A O 1
ATOM 755 N N . VAL A 1 95 ? -5.918 10.18 -1.246 1 98.06 95 VAL A N 1
ATOM 756 C CA . VAL A 1 95 ? -6.113 11.625 -1.235 1 98.06 95 VAL A CA 1
ATOM 757 C C . VAL A 1 95 ? -5.152 12.281 -2.225 1 98.06 95 VAL A C 1
ATOM 759 O O . VAL A 1 95 ? -5.289 13.469 -2.537 1 98.06 95 VAL A O 1
ATOM 762 N N . VAL A 1 96 ? -4.125 11.617 -2.645 1 97.12 96 VAL A N 1
ATOM 763 C CA . VAL A 1 96 ? -3.227 12.148 -3.666 1 97.12 96 VAL A CA 1
ATOM 764 C C . VAL A 1 96 ? -2.941 11.07 -4.711 1 97.12 96 VAL A C 1
ATOM 766 O O . VAL A 1 96 ? -3.014 9.875 -4.414 1 97.12 96 VAL A O 1
ATOM 769 N N . MET B 1 1 ? 24.984 12.992 -18.859 1 29.31 1 MET B N 1
ATOM 77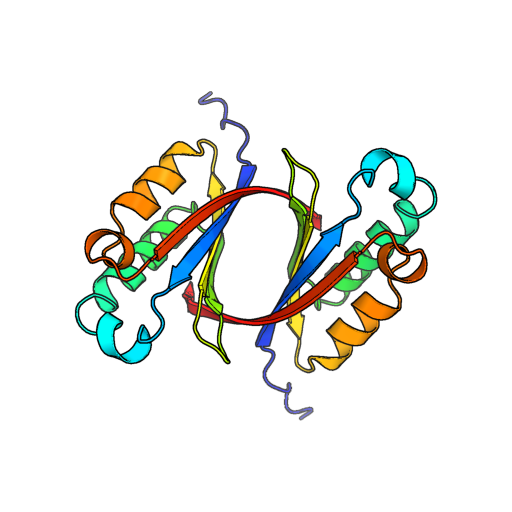0 C CA . MET B 1 1 ? 23.625 12.445 -18.859 1 29.31 1 MET B CA 1
ATOM 771 C C . MET B 1 1 ? 23.172 12.094 -17.453 1 29.31 1 MET B C 1
ATOM 773 O O . MET B 1 1 ? 23.875 11.398 -16.719 1 29.31 1 MET B O 1
ATOM 777 N N . SER B 1 2 ? 22.656 12.859 -16.703 1 36.78 2 SER B N 1
ATOM 778 C CA . SER B 1 2 ? 22.359 12.594 -15.297 1 36.78 2 SER B CA 1
ATOM 779 C C . SER B 1 2 ? 21.797 11.188 -15.102 1 36.78 2 SER B C 1
ATOM 781 O O . SER B 1 2 ? 20.844 10.797 -15.773 1 36.78 2 SER B O 1
ATOM 783 N N . SER B 1 3 ? 22.469 10.156 -15.016 1 39.75 3 SER B N 1
ATOM 784 C CA . SER B 1 3 ? 22.094 8.75 -14.969 1 39.75 3 SER B CA 1
ATOM 785 C C . SER B 1 3 ? 20.812 8.547 -14.156 1 39.75 3 SER B C 1
ATOM 787 O O . SER B 1 3 ? 20.75 8.93 -12.984 1 39.75 3 SER B O 1
ATOM 789 N N . ALA B 1 4 ? 19.656 8.922 -14.664 1 45.72 4 ALA B N 1
ATOM 790 C CA . ALA B 1 4 ? 18.406 8.742 -13.938 1 45.72 4 ALA B CA 1
ATOM 791 C C . ALA B 1 4 ? 18.516 7.598 -12.938 1 45.72 4 ALA B C 1
ATOM 793 O O . ALA B 1 4 ? 18.688 6.441 -13.32 1 45.72 4 ALA B O 1
ATOM 794 N N . ALA B 1 5 ? 19.203 7.926 -11.898 1 62.41 5 ALA B N 1
ATOM 795 C CA . ALA B 1 5 ? 19.297 6.852 -10.914 1 62.41 5 ALA B CA 1
ATOM 796 C C . ALA B 1 5 ? 18.047 5.988 -10.906 1 62.41 5 ALA B C 1
ATOM 798 O O . ALA B 1 5 ? 16.938 6.5 -11.094 1 62.41 5 ALA B O 1
ATOM 799 N N . ASP B 1 6 ? 18.031 4.746 -11.172 1 86.75 6 ASP B N 1
ATOM 800 C CA . ASP B 1 6 ? 16.906 3.832 -11.344 1 86.75 6 ASP B CA 1
ATOM 801 C C . ASP B 1 6 ? 15.977 3.877 -10.125 1 86.75 6 ASP B C 1
ATOM 803 O O . ASP B 1 6 ? 16.422 3.686 -8.992 1 86.75 6 ASP B O 1
ATOM 807 N N . LYS B 1 7 ? 14.789 4.555 -10.273 1 97.31 7 LYS B N 1
ATOM 808 C CA . LYS B 1 7 ? 13.812 4.676 -9.195 1 97.31 7 LYS B CA 1
ATOM 809 C C . LYS B 1 7 ? 13.25 3.314 -8.805 1 97.31 7 LYS B C 1
ATOM 811 O O . LYS B 1 7 ? 13.227 2.389 -9.617 1 97.31 7 LYS B O 1
ATOM 816 N N . LYS B 1 8 ? 12.922 3.246 -7.527 1 98.12 8 LYS B N 1
ATOM 817 C CA . LYS B 1 8 ? 12.266 2.072 -6.969 1 98.12 8 LYS B CA 1
ATOM 818 C C . LYS B 1 8 ? 10.969 2.455 -6.262 1 98.12 8 LYS B C 1
ATOM 820 O O . LYS B 1 8 ? 10.781 3.609 -5.867 1 98.12 8 LYS B O 1
ATOM 825 N N . PHE B 1 9 ? 10.117 1.475 -6.137 1 98.75 9 PHE B N 1
ATOM 826 C CA . PHE B 1 9 ? 8.898 1.693 -5.379 1 98.75 9 PHE B CA 1
ATOM 827 C C . PHE B 1 9 ? 9.094 1.338 -3.91 1 98.75 9 PHE B C 1
ATOM 829 O O . PHE B 1 9 ? 9.766 0.352 -3.592 1 98.75 9 PHE B O 1
ATOM 836 N N . TYR B 1 10 ? 8.523 2.104 -3.074 1 98.94 10 TYR B N 1
ATOM 837 C CA . TYR B 1 10 ? 8.492 1.884 -1.632 1 98.94 10 TYR B CA 1
ATOM 838 C C . TYR B 1 10 ? 7.094 2.117 -1.075 1 98.94 10 TYR B C 1
ATOM 840 O O . TYR B 1 10 ? 6.34 2.939 -1.6 1 98.94 10 TYR B O 1
ATOM 848 N N . ILE B 1 11 ? 6.793 1.421 -0.034 1 98.94 11 ILE B N 1
ATOM 849 C CA . ILE B 1 11 ? 5.582 1.684 0.738 1 98.94 11 ILE B CA 1
ATOM 850 C C . ILE B 1 11 ? 5.957 2.266 2.1 1 98.94 11 ILE B C 1
ATOM 852 O O . ILE B 1 11 ? 6.676 1.635 2.875 1 98.94 11 ILE B O 1
ATOM 856 N N . LEU B 1 12 ? 5.578 3.469 2.328 1 98.94 12 LEU B N 1
ATOM 857 C CA . LEU B 1 12 ? 5.598 4.066 3.658 1 98.94 12 LEU B CA 1
ATOM 858 C C . LEU B 1 12 ? 4.273 3.832 4.375 1 98.94 12 LEU B C 1
ATOM 860 O O . LEU B 1 12 ? 3.215 4.238 3.889 1 98.94 12 LEU B O 1
ATOM 864 N N . ARG B 1 13 ? 4.352 3.188 5.477 1 98.94 13 ARG B N 1
ATOM 865 C CA . ARG B 1 13 ? 3.148 2.967 6.273 1 98.94 13 ARG B CA 1
ATOM 866 C C . ARG B 1 13 ? 3.275 3.615 7.645 1 98.94 13 ARG B C 1
ATOM 868 O O . ARG B 1 13 ? 4.23 3.354 8.375 1 98.94 13 ARG B O 1
ATOM 875 N N . TYR B 1 14 ? 2.355 4.477 7.965 1 98.94 14 TYR B N 1
ATOM 876 C CA . TYR B 1 14 ? 2.209 5.074 9.289 1 98.94 14 TYR B CA 1
ATOM 877 C C . TYR B 1 14 ? 1.252 4.258 10.148 1 98.94 14 TYR B C 1
ATOM 879 O O . TYR B 1 14 ? 0.221 3.783 9.664 1 98.94 14 TYR B O 1
ATOM 887 N N . GLU B 1 15 ? 1.558 4.094 11.391 1 98.88 15 GLU B N 1
ATOM 888 C CA . GLU B 1 15 ? 0.592 3.672 12.406 1 98.88 15 GLU B CA 1
ATOM 889 C C . GLU B 1 15 ? 0.126 4.855 13.25 1 98.88 15 GLU B C 1
ATOM 891 O O . GLU B 1 15 ? 0.937 5.52 13.898 1 98.88 15 GLU B O 1
ATOM 896 N N . TYR B 1 16 ? -1.162 4.984 13.258 1 98.88 16 TYR B N 1
ATOM 897 C CA . TYR B 1 16 ? -1.698 6.168 13.922 1 98.88 16 TYR B CA 1
ATOM 898 C C . TYR B 1 16 ? -2.055 5.867 15.367 1 98.88 16 TYR B C 1
ATOM 900 O O . TYR B 1 16 ? -2.293 4.711 15.734 1 98.88 16 TYR B O 1
ATOM 908 N N . VAL B 1 17 ? -2.074 6.945 16.156 1 98.81 17 VAL B N 1
ATOM 909 C CA . VAL B 1 17 ? -2.652 6.863 17.5 1 98.81 17 VAL B CA 1
ATOM 910 C C . VAL B 1 17 ? -4.129 6.496 17.406 1 98.81 17 VAL B C 1
ATOM 912 O O . VAL B 1 17 ? -4.77 6.723 16.375 1 98.81 17 VAL B O 1
ATOM 915 N N . GLY B 1 18 ? -4.629 5.926 18.453 1 98.44 18 GLY B N 1
ATOM 916 C CA . GLY B 1 18 ? -6 5.434 18.453 1 98.44 18 GLY B CA 1
ATOM 917 C C . GLY B 1 18 ? -7.027 6.535 18.266 1 98.44 18 GLY B C 1
ATOM 918 O O . GLY B 1 18 ? -8.125 6.289 17.766 1 98.44 18 GLY B O 1
ATOM 919 N N . ASP B 1 19 ? -6.723 7.73 18.703 1 98.31 19 ASP B N 1
ATOM 920 C CA . ASP B 1 19 ? -7.656 8.852 18.609 1 98.31 19 ASP B CA 1
ATOM 921 C C . ASP B 1 19 ? -7.242 9.828 17.516 1 98.31 19 ASP B C 1
ATOM 923 O O . ASP B 1 19 ? -7.324 11.039 17.688 1 98.31 19 ASP B O 1
ATOM 927 N N . ILE B 1 20 ? -6.801 9.328 16.406 1 98.69 20 ILE B N 1
ATOM 928 C CA . ILE B 1 20 ? -6.27 10.117 15.297 1 98.69 20 ILE B CA 1
ATOM 929 C C . ILE B 1 20 ? -7.312 11.125 14.836 1 98.69 20 ILE B C 1
ATOM 931 O O . ILE B 1 20 ? -6.984 12.281 14.539 1 98.69 20 ILE B O 1
ATOM 935 N N . LEU B 1 21 ? -8.516 10.703 14.734 1 98.12 21 LEU B N 1
ATOM 936 C CA . LEU B 1 21 ? -9.555 11.578 14.211 1 98.12 21 LEU B CA 1
ATOM 937 C C . LEU B 1 21 ? -9.758 12.789 15.125 1 98.12 21 LEU B C 1
ATOM 939 O O . LEU B 1 21 ? -10.086 13.883 14.656 1 98.12 21 LEU B O 1
ATOM 943 N N . GLU B 1 22 ? -9.484 12.609 16.312 1 98.06 22 GLU B N 1
ATOM 944 C CA . GLU B 1 22 ? -9.633 13.695 17.281 1 98.06 22 GLU B CA 1
ATOM 945 C C . GLU B 1 22 ? -8.398 14.594 17.281 1 98.06 22 GLU B C 1
ATOM 947 O O . GLU B 1 22 ? -8.5 15.797 17.547 1 98.06 22 GLU B O 1
ATOM 952 N N . ARG B 1 23 ? -7.277 14.031 17 1 98.38 23 ARG B N 1
ATOM 953 C CA . ARG B 1 23 ? -6.02 14.727 17.25 1 98.38 23 ARG B CA 1
ATOM 954 C C . ARG B 1 23 ? -5.469 15.352 15.969 1 98.38 23 ARG B C 1
ATOM 956 O O . ARG B 1 23 ? -4.648 16.266 16.031 1 98.38 23 ARG B O 1
ATOM 963 N N . ARG B 1 24 ? -5.891 14.945 14.844 1 98.69 24 ARG B N 1
ATOM 964 C CA . ARG B 1 24 ? -5.176 15.305 13.625 1 98.69 24 ARG B CA 1
ATOM 965 C C . ARG B 1 24 ? -5.574 16.703 13.148 1 98.69 24 ARG B C 1
ATOM 967 O O . ARG B 1 24 ? -4.863 17.312 12.352 1 98.69 24 ARG B O 1
ATOM 974 N N . GLY B 1 25 ? -6.594 17.266 13.578 1 98.5 25 GLY B N 1
AT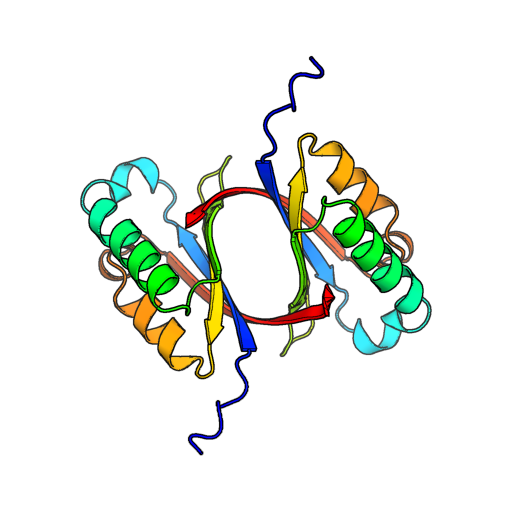OM 975 C CA . GLY B 1 25 ? -7.176 18.5 13.078 1 98.5 25 GLY B CA 1
ATOM 976 C C . GLY B 1 25 ? -6.152 19.594 12.844 1 98.5 25 GLY B C 1
ATOM 977 O O . GLY B 1 25 ? -6.004 20.078 11.727 1 98.5 25 GLY B O 1
ATOM 978 N N . PRO B 1 26 ? -5.41 20.016 13.828 1 98.69 26 PRO B N 1
ATOM 979 C CA . PRO B 1 26 ? -4.465 21.125 13.711 1 98.69 26 PRO B CA 1
ATOM 980 C C . PRO B 1 26 ? -3.35 20.844 12.703 1 98.69 26 PRO B C 1
ATOM 982 O O . PRO B 1 26 ? -2.67 21.781 12.258 1 98.69 26 PRO B O 1
ATOM 985 N N . PHE B 1 27 ? -3.156 19.609 12.352 1 98.75 27 PHE B N 1
ATOM 986 C CA . PHE B 1 27 ? -1.973 19.234 11.594 1 98.75 27 PHE B CA 1
ATOM 987 C C . PHE B 1 27 ? -2.359 18.703 10.211 1 98.75 27 PHE B C 1
ATOM 989 O O . PHE B 1 27 ? -1.494 18.453 9.375 1 98.75 27 PHE B O 1
ATOM 996 N N . ARG B 1 28 ? -3.619 18.562 9.992 1 98.56 28 ARG B N 1
ATOM 997 C CA . ARG B 1 28 ? -4.105 17.828 8.82 1 98.56 28 ARG B CA 1
ATOM 998 C C . ARG B 1 28 ? -3.82 18.594 7.539 1 98.56 28 ARG B C 1
ATOM 1000 O O . ARG B 1 28 ? -3.361 18.016 6.551 1 98.56 28 ARG B O 1
ATOM 1007 N N . ALA B 1 29 ? -4.09 19.875 7.512 1 98.56 29 ALA B N 1
ATOM 1008 C CA . ALA B 1 29 ? -3.883 20.672 6.305 1 98.56 29 ALA B CA 1
ATOM 1009 C C . ALA B 1 29 ? -2.43 20.609 5.844 1 98.56 29 ALA B C 1
ATOM 1011 O O . ALA B 1 29 ? -2.158 20.391 4.66 1 98.56 29 ALA B O 1
ATOM 1012 N N . GLU B 1 30 ? -1.539 20.781 6.742 1 98.69 30 GLU B N 1
ATOM 1013 C CA . GLU B 1 30 ? -0.121 20.734 6.398 1 98.69 30 GLU B CA 1
ATOM 1014 C C . GLU B 1 30 ? 0.289 19.328 5.961 1 98.69 30 GLU B C 1
ATOM 1016 O O . GLU B 1 30 ? 1.066 19.172 5.016 1 98.69 30 GLU B O 1
ATOM 1021 N N . HIS B 1 31 ? -0.191 18.312 6.676 1 98.75 31 HIS B N 1
ATOM 1022 C CA . HIS B 1 31 ? 0.061 16.922 6.309 1 98.75 31 HIS B CA 1
ATOM 1023 C C . HIS B 1 31 ? -0.376 16.641 4.875 1 98.75 31 HIS B C 1
ATOM 1025 O O . HIS B 1 31 ? 0.385 16.078 4.086 1 98.75 31 HIS B O 1
ATOM 1031 N N . LEU B 1 32 ? -1.535 17.094 4.555 1 98.56 32 LEU B N 1
ATOM 1032 C CA . LEU B 1 32 ? -2.078 16.875 3.217 1 98.56 32 LEU B CA 1
ATOM 1033 C C . LEU B 1 32 ? -1.296 17.672 2.176 1 98.56 32 LEU B C 1
ATOM 1035 O O . LEU B 1 32 ? -1.039 17.172 1.075 1 98.56 32 LEU B O 1
ATOM 1039 N N . GLU B 1 33 ? -0.992 18.875 2.467 1 98.56 33 GLU B N 1
ATOM 1040 C CA . GLU B 1 33 ? -0.222 19.703 1.543 1 98.56 33 GLU B CA 1
ATOM 1041 C C . GLU B 1 33 ? 1.121 19.047 1.213 1 98.56 33 GLU B C 1
ATOM 1043 O O . GLU B 1 33 ? 1.568 19.094 0.064 1 98.56 33 GLU B O 1
ATOM 1048 N N . ARG B 1 34 ? 1.706 18.531 2.211 1 98.44 34 ARG B N 1
ATOM 1049 C CA . ARG B 1 34 ? 2.975 17.844 1.988 1 98.44 34 ARG B CA 1
ATOM 1050 C C . ARG B 1 34 ? 2.797 16.656 1.05 1 98.44 34 ARG B C 1
ATOM 1052 O O . ARG B 1 34 ? 3.611 16.438 0.151 1 98.44 34 ARG B O 1
ATOM 1059 N N . ALA B 1 35 ? 1.794 15.883 1.279 1 98.31 35 ALA B N 1
ATOM 1060 C CA . ALA B 1 35 ? 1.498 14.758 0.404 1 98.31 35 ALA B CA 1
ATOM 1061 C C . ALA B 1 35 ? 1.244 15.219 -1.026 1 98.31 35 ALA B C 1
ATOM 1063 O O . ALA B 1 35 ? 1.751 14.625 -1.979 1 98.31 35 ALA B O 1
ATOM 1064 N N . VAL B 1 36 ? 0.522 16.312 -1.181 1 98.5 36 VAL B N 1
ATOM 1065 C CA . VAL B 1 36 ? 0.209 16.875 -2.49 1 98.5 36 VAL B CA 1
ATOM 1066 C C . VAL B 1 36 ? 1.495 17.328 -3.182 1 98.5 36 VAL B C 1
ATOM 1068 O O . VAL B 1 36 ? 1.698 17.047 -4.367 1 98.5 36 VAL B O 1
ATOM 1071 N N . ASN B 1 37 ? 2.297 18.016 -2.469 1 98.38 37 ASN B N 1
ATOM 1072 C CA . ASN B 1 37 ? 3.559 18.469 -3.037 1 98.38 37 ASN B CA 1
ATOM 1073 C C . ASN B 1 37 ? 4.441 17.312 -3.459 1 98.38 37 ASN B C 1
ATOM 1075 O O . ASN B 1 37 ? 5.09 17.359 -4.508 1 98.38 37 ASN B O 1
ATOM 1079 N N . ALA B 1 38 ? 4.488 16.281 -2.637 1 98.06 38 ALA B N 1
ATOM 1080 C CA . ALA B 1 38 ? 5.273 15.102 -2.963 1 98.06 38 ALA B CA 1
ATOM 1081 C C . ALA B 1 38 ? 4.746 14.422 -4.227 1 98.06 38 ALA B C 1
ATOM 1083 O O . ALA B 1 38 ? 5.52 13.852 -5 1 98.06 38 ALA B O 1
ATOM 1084 N N . LYS B 1 39 ? 3.473 14.438 -4.363 1 98.38 39 LYS B N 1
ATOM 1085 C CA . LYS B 1 39 ? 2.865 13.938 -5.594 1 98.38 39 LYS B CA 1
ATOM 1086 C C . LYS B 1 39 ? 3.273 14.781 -6.793 1 98.38 39 LYS B C 1
ATOM 1088 O O . LYS B 1 39 ? 3.654 14.25 -7.84 1 98.38 39 LYS B O 1
ATOM 1093 N N . LYS B 1 40 ? 3.209 16.047 -6.676 1 97.88 40 LYS B N 1
ATOM 1094 C CA . LYS B 1 40 ? 3.551 16.969 -7.75 1 97.88 40 LYS B CA 1
ATOM 1095 C C . LYS B 1 40 ? 4.996 16.781 -8.203 1 97.88 40 LYS B C 1
ATOM 1097 O O . LYS B 1 40 ? 5.297 16.859 -9.391 1 97.88 40 LYS B O 1
ATOM 1102 N N . ASP B 1 41 ? 5.828 16.469 -7.254 1 96.06 41 ASP B N 1
ATOM 1103 C CA . ASP B 1 41 ? 7.246 16.312 -7.547 1 96.06 41 ASP B CA 1
ATOM 1104 C C . ASP B 1 41 ? 7.539 14.93 -8.117 1 96.06 41 ASP B C 1
ATOM 1106 O O . ASP B 1 41 ? 8.68 14.625 -8.484 1 96.06 41 ASP B O 1
ATOM 1110 N N . GLY B 1 42 ? 6.578 14.094 -8.078 1 96.88 42 GLY B N 1
ATOM 1111 C CA . GLY B 1 42 ? 6.723 12.773 -8.672 1 96.88 42 GLY B CA 1
ATOM 1112 C C . GLY B 1 42 ? 7.238 11.727 -7.703 1 96.88 42 GLY B C 1
ATOM 1113 O O . GLY B 1 42 ? 7.539 10.602 -8.094 1 96.88 42 GLY B O 1
ATOM 1114 N N . HIS B 1 43 ? 7.383 12.07 -6.461 1 98.25 43 HIS B N 1
ATOM 1115 C CA . HIS B 1 43 ? 7.902 11.141 -5.461 1 98.25 43 HIS B CA 1
ATOM 1116 C C . HIS B 1 43 ? 6.809 10.195 -4.973 1 98.25 43 HIS B C 1
ATOM 1118 O O . HIS B 1 43 ? 7.039 8.992 -4.832 1 98.25 43 HIS B O 1
ATOM 1124 N N . VAL B 1 44 ? 5.613 10.75 -4.723 1 98.69 44 VAL B N 1
ATOM 1125 C CA . VAL B 1 44 ? 4.484 9.938 -4.273 1 98.69 44 VAL B CA 1
ATOM 1126 C C . VAL B 1 44 ? 3.598 9.586 -5.461 1 98.69 44 VAL B C 1
ATOM 1128 O O . VAL B 1 44 ? 3.211 10.461 -6.238 1 98.69 44 VAL B O 1
ATOM 1131 N N . VAL B 1 45 ? 3.375 8.336 -5.582 1 98.56 45 VAL B N 1
ATOM 1132 C CA . VAL B 1 45 ? 2.508 7.84 -6.645 1 98.56 45 VAL B CA 1
ATOM 1133 C C . VAL B 1 45 ? 1.051 7.891 -6.188 1 98.56 45 VAL B C 1
ATOM 1135 O O . VAL B 1 45 ? 0.174 8.328 -6.938 1 98.56 45 VAL B O 1
ATOM 1138 N N . MET B 1 46 ? 0.765 7.426 -4.984 1 98.75 46 MET B N 1
ATOM 1139 C CA . MET B 1 46 ? -0.526 7.406 -4.305 1 98.75 46 MET B CA 1
ATOM 1140 C C . MET B 1 46 ? -0.344 7.473 -2.791 1 98.75 46 MET B C 1
ATOM 1142 O O . MET B 1 46 ? 0.661 6.996 -2.262 1 98.75 46 MET B O 1
ATOM 1146 N N . GLY B 1 47 ? -1.295 8.031 -2.145 1 98.81 47 GLY B N 1
ATOM 1147 C CA . GLY B 1 47 ? -1.252 8.125 -0.695 1 98.81 47 GLY B CA 1
ATOM 1148 C C . GLY B 1 47 ? -2.607 8.406 -0.075 1 98.81 47 GLY B C 1
ATOM 1149 O O . GLY B 1 47 ? -3.445 9.078 -0.678 1 98.81 47 GLY B O 1
ATOM 1150 N N . GLY B 1 48 ? -2.758 7.98 1.122 1 98.75 48 GLY B N 1
ATOM 1151 C CA . GLY B 1 48 ? -4.008 8.164 1.845 1 98.75 48 GLY B CA 1
ATOM 1152 C C . GLY B 1 48 ? -4.055 7.395 3.152 1 98.75 48 GLY B C 1
ATOM 1153 O O . GLY B 1 48 ? -3.018 7 3.688 1 98.75 48 GLY B O 1
ATOM 1154 N N . ALA B 1 49 ? -5.246 7.328 3.646 1 98.81 49 ALA B N 1
ATOM 1155 C CA . ALA B 1 49 ? -5.453 6.688 4.941 1 98.81 49 ALA B CA 1
ATOM 1156 C C . ALA B 1 49 ? -6.332 5.445 4.805 1 98.81 49 ALA B C 1
ATOM 1158 O O . ALA B 1 49 ? -7.273 5.43 4.012 1 98.81 49 ALA B O 1
ATOM 1159 N N . LEU B 1 50 ? -5.957 4.383 5.586 1 98.81 50 LEU B N 1
ATOM 1160 C CA . LEU B 1 50 ? -6.922 3.303 5.77 1 98.81 50 LEU B CA 1
ATOM 1161 C C . LEU B 1 50 ? -8.117 3.771 6.594 1 98.81 50 LEU B C 1
ATOM 1163 O O . LEU B 1 50 ? -7.988 4.684 7.414 1 98.81 50 LEU B O 1
ATOM 1167 N N . VAL B 1 51 ? -9.273 3.059 6.305 1 97.81 51 VAL B N 1
ATOM 1168 C CA . VAL B 1 51 ? -10.484 3.447 7.027 1 97.81 51 VAL B CA 1
ATOM 1169 C C . VAL B 1 51 ? -11.156 2.207 7.613 1 97.81 51 VAL B C 1
ATOM 1171 O O . VAL B 1 51 ? -10.797 1.078 7.27 1 97.81 51 VAL B O 1
ATOM 1174 N N . ASN B 1 52 ? -11.961 2.334 8.586 1 95.88 52 ASN B N 1
ATOM 1175 C CA . ASN B 1 52 ? -12.742 1.309 9.266 1 95.88 52 ASN B CA 1
ATOM 1176 C C . ASN B 1 52 ? -11.859 0.185 9.797 1 95.88 52 ASN B C 1
ATOM 1178 O O . ASN B 1 52 ? -12.117 -0.992 9.539 1 95.88 52 ASN B O 1
ATOM 1182 N N . PRO B 1 53 ? -10.859 0.474 10.492 1 97.75 53 PRO B N 1
ATOM 1183 C CA . PRO B 1 53 ? -10.648 1.729 11.219 1 97.75 53 PRO B CA 1
ATOM 1184 C C . PRO B 1 53 ? -9.609 2.629 10.555 1 97.75 53 PRO B C 1
ATOM 1186 O O . PRO B 1 53 ? -8.891 2.188 9.648 1 97.75 53 PRO B O 1
ATOM 1189 N N . PRO B 1 54 ? -9.547 3.879 10.922 1 98.25 54 PRO B N 1
ATOM 1190 C CA . PRO B 1 54 ? -8.555 4.812 10.398 1 98.25 54 PRO B CA 1
ATOM 1191 C C . PRO B 1 54 ? -7.223 4.738 11.148 1 98.25 54 PRO B C 1
ATOM 1193 O O . PRO B 1 54 ? -6.75 5.746 11.68 1 98.25 54 PRO B O 1
ATOM 1196 N N . ASP B 1 55 ? -6.566 3.621 11.109 1 98.75 55 ASP B N 1
ATOM 1197 C CA . ASP B 1 55 ? -5.465 3.336 12.023 1 98.75 55 ASP B CA 1
ATOM 1198 C C . ASP B 1 55 ? -4.117 3.451 11.312 1 98.75 55 ASP B C 1
ATOM 1200 O O . ASP B 1 55 ? -3.066 3.314 11.938 1 98.75 55 ASP B O 1
ATOM 1204 N N . ALA B 1 56 ? -4.168 3.791 10 1 98.88 56 ALA B N 1
ATOM 1205 C CA . ALA B 1 56 ? -2.887 3.799 9.305 1 98.88 56 ALA B CA 1
ATOM 1206 C C . ALA B 1 56 ? -2.93 4.723 8.094 1 98.88 56 ALA B C 1
ATOM 1208 O O . ALA B 1 56 ? -3.984 4.898 7.473 1 98.88 56 ALA B O 1
ATOM 1209 N N . GLY B 1 57 ? -1.83 5.344 7.777 1 98.81 57 GLY B N 1
ATOM 1210 C CA . GLY B 1 57 ? -1.562 6 6.508 1 98.81 57 GLY B CA 1
ATOM 1211 C C . GLY B 1 57 ? -0.642 5.199 5.605 1 98.81 57 GLY B C 1
ATOM 1212 O O . GLY B 1 57 ? 0.321 4.59 6.078 1 98.81 57 GLY B O 1
ATOM 1213 N N . VAL B 1 58 ? -0.991 5.164 4.395 1 98.94 58 VAL B N 1
ATOM 1214 C CA . VAL B 1 58 ? -0.166 4.422 3.445 1 98.94 58 VAL B CA 1
ATOM 1215 C C . VAL B 1 58 ? 0.171 5.312 2.252 1 98.94 58 VAL B C 1
ATOM 1217 O O . VAL B 1 58 ? -0.717 5.934 1.661 1 98.94 58 VAL B O 1
ATOM 1220 N N . PHE B 1 59 ? 1.479 5.375 1.919 1 98.94 59 PHE B N 1
ATOM 1221 C CA . PHE B 1 59 ? 1.984 6.109 0.765 1 98.94 59 PHE B CA 1
ATOM 1222 C C . PHE B 1 59 ? 2.828 5.207 -0.126 1 98.94 59 PHE B C 1
ATOM 1224 O O . PHE B 1 59 ? 3.682 4.465 0.364 1 98.94 59 PHE B O 1
ATOM 1231 N N . ILE B 1 60 ? 2.594 5.289 -1.378 1 98.94 60 ILE B N 1
ATOM 1232 C CA . ILE B 1 60 ? 3.439 4.633 -2.369 1 98.94 60 ILE B CA 1
ATOM 1233 C C . ILE B 1 60 ? 4.402 5.648 -2.979 1 98.94 60 ILE B C 1
ATOM 1235 O O . ILE B 1 60 ? 3.975 6.648 -3.564 1 98.94 60 ILE B O 1
ATOM 1239 N N . PHE B 1 61 ? 5.668 5.355 -2.811 1 98.88 61 PHE B N 1
ATOM 1240 C CA . PHE B 1 61 ? 6.715 6.211 -3.355 1 98.88 61 PHE B CA 1
ATOM 1241 C C . PHE B 1 61 ? 7.367 5.562 -4.566 1 98.88 61 PHE B C 1
ATOM 1243 O O . PHE B 1 61 ? 7.457 4.336 -4.648 1 98.88 61 PHE B O 1
ATOM 1250 N N . ASN B 1 62 ? 7.77 6.352 -5.488 1 98.62 62 ASN B N 1
ATOM 1251 C CA . ASN B 1 62 ? 8.688 6.008 -6.57 1 98.62 62 ASN B CA 1
ATOM 1252 C C . ASN B 1 62 ? 9.867 6.969 -6.633 1 98.62 62 ASN B C 1
ATOM 1254 O O . ASN B 1 62 ? 9.75 8.078 -7.152 1 98.62 62 ASN B O 1
ATOM 1258 N N . VAL B 1 63 ? 10.953 6.527 -6.004 1 98.5 63 VAL B N 1
ATOM 1259 C CA . VAL B 1 63 ? 12.078 7.438 -5.801 1 98.5 63 VAL B CA 1
ATOM 1260 C C . VAL B 1 63 ? 13.391 6.695 -6.023 1 98.5 63 VAL B C 1
ATOM 1262 O O . VAL B 1 63 ? 13.43 5.465 -5.969 1 98.5 63 VAL B O 1
ATOM 1265 N N . ALA B 1 64 ? 14.406 7.453 -6.199 1 96.69 64 ALA B N 1
ATOM 1266 C CA . ALA B 1 64 ? 15.727 6.883 -6.438 1 96.69 64 ALA B CA 1
ATOM 1267 C C . ALA B 1 64 ? 16.469 6.668 -5.125 1 96.69 64 ALA B C 1
ATOM 1269 O O . ALA B 1 64 ? 17.438 5.891 -5.066 1 96.69 64 ALA B O 1
ATOM 1270 N N . ASP B 1 65 ? 16.031 7.402 -4.117 1 95.44 65 ASP B N 1
ATOM 1271 C CA . ASP B 1 65 ? 16.719 7.422 -2.832 1 95.44 65 ASP B CA 1
ATOM 1272 C C . ASP B 1 65 ? 15.727 7.293 -1.677 1 95.44 65 ASP B C 1
ATOM 1274 O O . ASP B 1 65 ? 14.891 8.172 -1.471 1 95.44 65 ASP B O 1
ATOM 1278 N N . LYS B 1 66 ? 15.906 6.234 -0.923 1 97.19 66 LYS B N 1
ATOM 1279 C CA . LYS B 1 66 ? 15.055 5.977 0.233 1 97.19 66 LYS B CA 1
ATOM 1280 C C . LYS B 1 66 ? 15.109 7.133 1.225 1 97.19 66 LYS B C 1
ATOM 1282 O O . LYS B 1 66 ? 14.148 7.367 1.963 1 97.19 66 LYS B O 1
ATOM 1287 N N . GLN B 1 67 ? 16.188 7.867 1.254 1 97.94 67 GLN B N 1
ATOM 1288 C CA . GLN B 1 67 ? 16.344 8.984 2.184 1 97.94 67 GLN B CA 1
ATOM 1289 C C . GLN B 1 67 ? 15.266 10.039 1.973 1 97.94 67 GLN B C 1
ATOM 1291 O O . GLN B 1 67 ? 14.852 10.703 2.922 1 97.94 67 GLN B O 1
ATOM 1296 N N . LEU B 1 68 ? 14.797 10.172 0.775 1 97.88 68 LEU B N 1
ATOM 1297 C CA . LEU B 1 68 ? 13.727 11.117 0.482 1 97.88 68 LEU B CA 1
ATOM 1298 C C . LEU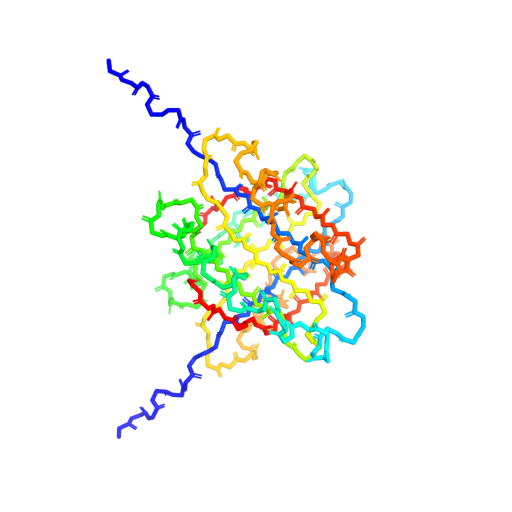 B 1 68 ? 12.469 10.781 1.271 1 97.88 68 LEU B C 1
ATOM 1300 O O . LEU B 1 68 ? 11.758 11.672 1.739 1 97.88 68 LEU B O 1
ATOM 1304 N N . ILE B 1 69 ? 12.234 9.492 1.488 1 98.81 69 ILE B N 1
ATOM 1305 C CA . ILE B 1 69 ? 11.055 9.031 2.207 1 98.81 69 ILE B CA 1
ATOM 1306 C C . ILE B 1 69 ? 11.242 9.25 3.707 1 98.81 69 ILE B C 1
ATOM 1308 O O . ILE B 1 69 ? 10.32 9.688 4.398 1 98.81 69 ILE B O 1
ATOM 1312 N N . GLU B 1 70 ? 12.43 8.945 4.16 1 98.62 70 GLU B N 1
ATOM 1313 C CA . GLU B 1 70 ? 12.75 9.172 5.562 1 98.62 70 GLU B CA 1
ATOM 1314 C C . GLU B 1 70 ? 12.578 10.648 5.934 1 98.62 70 GLU B C 1
ATOM 1316 O O . GLU B 1 70 ? 11.984 10.961 6.969 1 98.62 70 GLU B O 1
ATOM 1321 N N . ASP B 1 71 ? 13.07 11.516 5.035 1 98.25 71 ASP B N 1
ATOM 1322 C CA . ASP B 1 71 ? 12.93 12.945 5.273 1 98.25 71 ASP B CA 1
ATOM 1323 C C . ASP B 1 71 ? 11.461 13.367 5.262 1 98.25 71 ASP B C 1
ATOM 1325 O O . ASP B 1 71 ? 11.031 14.156 6.098 1 98.25 71 ASP B O 1
ATOM 1329 N N . PHE B 1 72 ? 10.773 12.82 4.352 1 98.75 72 PHE B N 1
ATOM 1330 C CA . PHE B 1 72 ? 9.336 13.086 4.277 1 98.75 72 PHE B CA 1
ATOM 1331 C C . PHE B 1 72 ? 8.648 12.711 5.586 1 98.75 72 PHE B C 1
ATOM 1333 O O . PHE B 1 72 ? 7.898 13.516 6.145 1 98.75 72 PHE B O 1
ATOM 1340 N N . ALA B 1 73 ? 8.898 11.539 6.066 1 98.81 73 ALA B N 1
ATOM 1341 C CA . ALA B 1 73 ? 8.25 11.039 7.277 1 98.81 73 ALA B CA 1
ATOM 1342 C C . ALA B 1 73 ? 8.648 11.875 8.492 1 98.81 73 ALA B C 1
ATOM 1344 O O . ALA B 1 73 ? 7.789 12.305 9.266 1 98.81 73 ALA B O 1
ATOM 1345 N N . LYS B 1 74 ? 9.953 12.172 8.633 1 98.44 74 LYS B N 1
ATOM 1346 C CA . LYS B 1 74 ? 10.477 12.852 9.812 1 98.44 74 LYS B CA 1
ATOM 1347 C C . LYS B 1 74 ? 9.93 14.273 9.914 1 98.44 74 LYS B C 1
ATOM 1349 O O . LYS B 1 74 ? 9.812 14.82 11.008 1 98.44 74 LYS B O 1
ATOM 1354 N N . GLU B 1 75 ? 9.609 14.828 8.766 1 98.56 75 GLU B N 1
ATOM 1355 C CA . GLU B 1 75 ? 9.18 16.219 8.734 1 98.56 75 GLU B CA 1
ATOM 1356 C C . GLU B 1 75 ? 7.656 16.328 8.727 1 98.56 75 GLU B C 1
ATOM 1358 O O . GLU B 1 75 ? 7.109 17.438 8.797 1 98.56 75 GLU B O 1
ATOM 1363 N N . ASP B 1 76 ? 6.988 15.234 8.672 1 98.81 76 ASP B N 1
ATOM 1364 C CA . ASP B 1 76 ? 5.531 15.242 8.609 1 98.81 76 ASP B CA 1
ATOM 1365 C C . ASP B 1 76 ? 4.93 15.719 9.938 1 98.81 76 ASP B C 1
ATOM 1367 O O . ASP B 1 76 ? 5.277 15.203 11 1 98.81 76 ASP B O 1
ATOM 1371 N N . PRO B 1 77 ? 4.039 16.625 9.891 1 98.88 77 PRO B N 1
ATOM 1372 C CA . PRO B 1 77 ? 3.414 17.125 11.117 1 98.88 77 PRO B CA 1
ATOM 1373 C C . PRO B 1 77 ? 2.822 16.016 11.977 1 98.88 77 PRO B C 1
ATOM 1375 O O . PRO B 1 77 ? 2.787 16.125 13.211 1 98.88 77 PRO B O 1
ATOM 1378 N N . TYR B 1 78 ? 2.303 14.898 11.422 1 98.88 78 TYR B N 1
ATOM 1379 C CA . TYR B 1 78 ? 1.765 13.781 12.195 1 98.88 78 TYR B CA 1
ATOM 1380 C C . TYR B 1 78 ? 2.859 13.102 13.008 1 98.88 78 TYR B C 1
ATOM 1382 O O . TYR B 1 78 ? 2.625 12.68 14.141 1 98.88 78 TYR B O 1
ATOM 1390 N N . VAL B 1 79 ? 4.016 12.953 12.375 1 98.88 79 VAL B N 1
ATOM 1391 C CA . VAL B 1 79 ? 5.141 12.336 13.07 1 98.88 79 VAL B CA 1
ATOM 1392 C C . VAL B 1 79 ? 5.695 13.289 14.125 1 98.88 79 VAL B C 1
ATOM 1394 O O . VAL B 1 79 ? 5.914 12.898 15.273 1 98.88 79 VAL B O 1
ATOM 1397 N N . LEU B 1 80 ? 5.832 14.555 13.766 1 98.81 80 LEU B N 1
ATOM 1398 C CA . LEU B 1 80 ? 6.418 15.57 14.633 1 98.81 80 LEU B CA 1
ATOM 1399 C C . LEU B 1 80 ? 5.562 15.781 15.875 1 98.81 80 LEU B C 1
ATOM 1401 O O . LEU B 1 80 ? 6.07 16.203 16.922 1 98.81 80 LEU B O 1
ATOM 1405 N N . ASN B 1 81 ? 4.328 15.5 15.82 1 98.75 81 ASN B N 1
ATOM 1406 C CA . ASN B 1 81 ? 3.424 15.781 16.938 1 98.75 81 ASN B CA 1
ATOM 1407 C C . ASN B 1 81 ? 2.859 14.5 17.531 1 98.75 81 ASN B C 1
ATOM 1409 O O . ASN B 1 81 ? 1.771 14.5 18.109 1 98.75 81 ASN B O 1
ATOM 1413 N N . ASP B 1 82 ? 3.463 13.352 17.297 1 98.62 82 ASP B N 1
ATOM 1414 C CA . ASP B 1 82 ? 3.262 12.062 17.953 1 98.62 82 ASP B CA 1
ATOM 1415 C C . ASP B 1 82 ? 1.899 11.469 17.594 1 98.62 82 ASP B C 1
ATOM 1417 O O . ASP B 1 82 ? 1.256 10.836 18.438 1 98.62 82 ASP B O 1
ATOM 1421 N N . LEU B 1 83 ? 1.433 11.812 16.422 1 98.94 83 LEU B N 1
ATOM 1422 C CA . LEU B 1 83 ? 0.216 11.172 15.922 1 98.94 83 LEU B CA 1
ATOM 1423 C C . LEU B 1 83 ? 0.534 9.836 15.258 1 98.94 83 LEU B C 1
ATOM 1425 O O . LEU B 1 83 ? -0.362 9.023 15.039 1 98.94 83 LEU B O 1
ATOM 1429 N N . VAL B 1 84 ? 1.752 9.664 14.836 1 98.94 84 VAL B N 1
ATOM 1430 C CA . VAL B 1 84 ? 2.271 8.414 14.289 1 98.94 84 VAL B CA 1
ATOM 1431 C C . VAL B 1 84 ? 3.084 7.68 15.352 1 98.94 84 VAL B C 1
ATOM 1433 O O . VAL B 1 84 ? 4.121 8.172 15.797 1 98.94 84 VAL B O 1
ATOM 1436 N N . THR B 1 85 ? 2.572 6.52 15.742 1 98.75 85 THR B N 1
ATOM 1437 C CA . THR B 1 85 ? 3.225 5.766 16.812 1 98.75 85 THR B CA 1
ATOM 1438 C C . THR B 1 85 ? 4.461 5.043 16.281 1 98.75 85 THR B C 1
ATOM 1440 O O . THR B 1 85 ? 5.406 4.789 17.031 1 98.75 85 THR B O 1
ATOM 1443 N N . SER B 1 86 ? 4.457 4.676 15.07 1 98.69 86 SER B N 1
ATOM 1444 C CA . SER B 1 86 ? 5.566 4.07 14.336 1 98.69 86 SER B CA 1
ATOM 1445 C C . SER B 1 86 ? 5.336 4.133 12.828 1 98.69 86 SER B C 1
ATOM 1447 O O . SER B 1 86 ? 4.219 4.383 12.375 1 98.69 86 SER B O 1
ATOM 1449 N N . TYR B 1 87 ? 6.43 3.986 12.078 1 98.81 87 TYR B N 1
ATOM 1450 C CA . TYR B 1 87 ? 6.273 3.855 10.641 1 98.81 87 TYR B CA 1
ATOM 1451 C C . TYR B 1 87 ? 7.32 2.91 10.062 1 98.81 87 TYR B C 1
ATOM 1453 O O . TYR B 1 87 ? 8.336 2.635 10.703 1 98.81 87 TYR B O 1
ATOM 1461 N N . SER B 1 88 ? 7.012 2.377 8.891 1 98.69 88 SER B N 1
ATOM 1462 C CA . SER B 1 88 ? 7.934 1.518 8.156 1 98.69 88 SER B CA 1
ATOM 1463 C C . SER B 1 88 ? 8.062 1.957 6.703 1 98.69 88 SER B C 1
ATOM 1465 O O . SER B 1 88 ? 7.129 2.527 6.137 1 98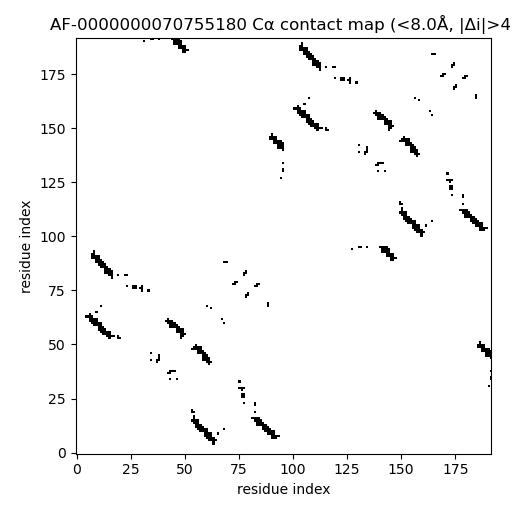.69 88 SER B O 1
ATOM 1467 N N . ILE B 1 89 ? 9.195 1.77 6.188 1 98.88 89 ILE B N 1
ATOM 1468 C CA . ILE B 1 89 ? 9.5 1.965 4.773 1 98.88 89 ILE B CA 1
ATOM 1469 C C . ILE B 1 89 ? 10 0.656 4.172 1 98.88 89 ILE B C 1
ATOM 1471 O O . ILE B 1 89 ? 11.062 0.156 4.555 1 98.88 89 ILE B O 1
ATOM 1475 N N . ARG B 1 90 ? 9.242 0.141 3.266 1 98.81 90 ARG B N 1
ATOM 1476 C CA . ARG B 1 90 ? 9.594 -1.143 2.668 1 98.81 90 ARG B CA 1
ATOM 1477 C C . ARG B 1 90 ? 9.688 -1.033 1.151 1 98.81 90 ARG B C 1
ATOM 1479 O O . ARG B 1 90 ? 8.82 -0.438 0.509 1 98.81 90 ARG B O 1
ATOM 1486 N N . GLU B 1 91 ? 10.789 -1.589 0.66 1 98.81 91 GLU B N 1
ATOM 1487 C CA . GLU B 1 91 ? 10.914 -1.657 -0.792 1 98.81 91 GLU B CA 1
ATOM 1488 C C . GLU B 1 91 ? 9.898 -2.623 -1.394 1 98.81 91 GLU B C 1
ATOM 1490 O O . GLU B 1 91 ? 9.664 -3.703 -0.846 1 98.81 91 GLU B O 1
ATOM 1495 N N . TRP B 1 92 ? 9.336 -2.24 -2.475 1 98.81 92 TRP B N 1
ATOM 1496 C CA . TRP B 1 92 ? 8.258 -2.957 -3.145 1 98.81 92 TRP B CA 1
ATOM 1497 C C . TRP B 1 92 ? 8.617 -3.244 -4.598 1 98.81 92 TRP B C 1
ATOM 1499 O O . TRP B 1 92 ? 8.875 -2.322 -5.375 1 98.81 92 TRP B O 1
ATOM 1509 N N . THR B 1 93 ? 8.75 -4.469 -4.969 1 98.62 93 THR B N 1
ATOM 1510 C CA . THR B 1 93 ? 8.945 -4.852 -6.363 1 98.62 93 THR B CA 1
ATOM 1511 C C . THR B 1 93 ? 7.602 -5.035 -7.066 1 98.62 93 THR B C 1
ATOM 1513 O O . THR B 1 93 ? 6.957 -6.078 -6.93 1 98.62 93 THR B O 1
ATOM 1516 N N . VAL B 1 94 ? 7.281 -4.031 -7.766 1 98.62 94 VAL B N 1
ATOM 1517 C CA . VAL B 1 94 ? 5.996 -4.02 -8.461 1 98.62 94 VAL B CA 1
ATOM 1518 C C . VAL B 1 94 ? 6.094 -4.863 -9.734 1 98.62 94 VAL B C 1
ATOM 1520 O O . VAL B 1 94 ? 7.02 -4.695 -10.531 1 98.62 94 VAL B O 1
ATOM 1523 N N . VAL B 1 95 ? 5.098 -5.68 -9.977 1 98.06 95 VAL B N 1
ATOM 1524 C CA . VAL B 1 95 ? 5.164 -6.594 -11.109 1 98.06 95 VAL B CA 1
ATOM 1525 C C . VAL B 1 95 ? 4 -6.324 -12.062 1 98.06 95 VAL B C 1
ATOM 1527 O O . VAL B 1 95 ? 3.975 -6.836 -13.18 1 98.06 95 VAL B O 1
ATOM 1530 N N . VAL B 1 96 ? 2.979 -5.652 -11.633 1 97.12 96 VAL B N 1
ATOM 1531 C CA . VAL B 1 96 ? 1.879 -5.273 -12.516 1 97.12 96 VAL B CA 1
ATOM 1532 C C . VAL B 1 96 ? 1.52 -3.807 -12.289 1 97.12 96 VAL B C 1
ATOM 1534 O O . VAL B 1 96 ? 1.746 -3.264 -11.203 1 97.12 96 VAL B O 1
#

pLDDT: mean 95.41, std 12.64, range [29.31, 98.94]

InterPro domains:
  IPR005545 YCII-related [PF03795] (11-93)
  IPR011008 Dimeric alpha-beta barrel [SSF54909] (8-95)
  IPR051807 Secondary metabolite biosynthesis-associated protein [PTHR33606] (1-96)

Sequence (192 aa):
MSSAADKKFYILRYEYVGDILERRGPFRAEHLERAVNAKKDGHVVMGGALVNPPDAGVFIFNVADKQLIEDFAKEDPYVLNDLVTSYSIREWTVVVMSSAADKKFYILRYEYVGDILERRGPFRAEHLERAVNAKKDGHVVMGGALVNPPDAGVFIFNVADKQLIEDFAKEDPYVLNDLVTSYSIREWTVVV

Foldseek 3Di:
DPPQQQWFKKKKKFFFDPPLVPPCVVQVVVLVVLVVVCVVVQFWPDWDADPPPRGMIMTMGTGNDCVVVVVSQCPRPCVVVCRTVDMDMGTDDDDD/DPPQLQWFKKKKKFFFDPPCVVPCVVQVVVLVVLVVVCVVVQFWPDWDADPPPRGMIMTMGTGN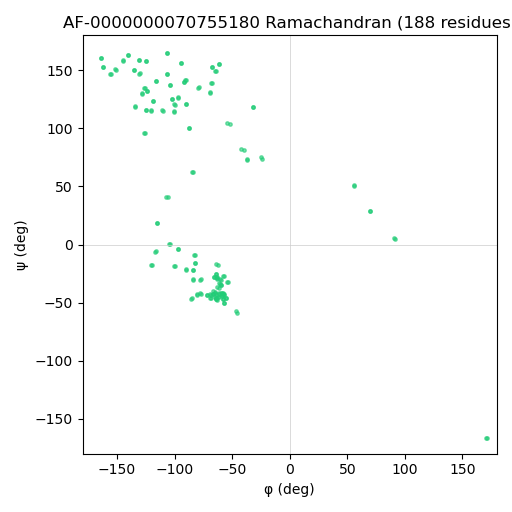DCVVVVVSQCPRPCVVVCRTVDMDMGTDDDDD

Solvent-accessible surface area (backbone atoms only — not comparable to full-atom values): 10187 Å² total; per-residue (Å²): 123,81,70,74,61,74,61,44,37,30,40,39,37,38,32,40,35,94,57,37,87,75,63,39,67,93,36,42,66,61,40,50,50,50,49,46,51,34,34,74,73,51,36,33,72,36,28,33,35,33,44,94,60,63,47,30,36,43,32,34,32,44,40,64,49,73,62,60,54,53,53,50,50,65,66,26,47,46,46,69,66,64,38,36,76,47,70,51,77,39,47,34,53,69,76,75,123,82,70,72,62,74,62,43,37,30,39,40,38,38,31,40,35,93,58,36,87,76,64,38,66,94,38,42,66,61,40,50,50,52,51,45,51,34,34,74,73,51,37,33,72,35,29,33,34,32,45,94,59,64,46,29,36,42,34,34,32,41,39,66,48,72,62,60,54,53,51,51,50,66,67,27,47,47,45,68,66,64,39,35,77,46,71,49,78,40,47,36,53,68,76,74

Radius of gyration: 17.32 Å; Cα contacts (8 Å, |Δi|>4): 362; chains: 2; bounding box: 51×45×38 Å

Organism: Phytophthora sojae (strain P6497) (NCBI:txid1094619)

Secondary structure (DSSP, 8-state):
-------EEEEEEEEEPTTHHHH-HHHHHHHHHHHHHHHHTTSEEEEEEE-SS--EEEEEEEES-THHHHHHHHH-HHHHTT-EEEEEEEEEEE--/-------EEEEEEEEEPTTHHHH-HHHHHHHHHHHHHHHHTTSEEEEEEE-SS--EEEEEEEES-THHHHHHHHH-HHHHTT-EEEEEEEEEEE--